Protein AF-A0A424IXF7-F1 (afdb_monomer)

Sequence (197 aa):
MMVIKNYILNKVIIIFIIILSVIFFAAKTFQNAFKEYEEVIVNSSSEITKVNNSDYNFKSLRSTKTNVRLGPSLEHSIIWTYNKRSIPIEILEDVSGWSKIRDFDANIGWVKNTLISSNRTGIIAPWEVNKEIDIYHDLYTAKDTQKVKTKLEPGVIVKIIQCDGINCNVSVGDRTGWISQDLIYGVYRNEEIYLTK

Foldseek 3Di:
DPVVVVVVVVVVVVVVVVVVVVVVVVVVVVVVVVVVVVVVVVVVVVVPPDPDLVPAQKWWFADQWWFFFADADPPGDGPDIHRHTLQIWGFPDDDDQKTFTQHPVRDTTITGNVRIGSFQKWFFQQVCQPPPDFDWFFFAADPVNPHGPDIDGGGQMWGFQWDQLFWTFTDDDVDTGIGGPVRIDRADRHDTDHPDD

Solvent-accessible surface area (backbone atoms only — not comparable to full-atom values): 10855 Å² total; per-residue (Å²): 127,66,69,62,54,56,54,52,52,51,51,52,52,52,51,52,54,51,53,52,49,53,51,52,54,51,52,53,53,50,52,52,54,51,51,57,53,53,54,54,53,53,65,57,54,74,65,66,83,63,80,54,88,82,76,58,48,43,22,12,32,60,35,45,69,42,63,28,13,74,39,80,49,90,85,37,57,73,77,50,68,46,80,51,48,50,46,33,32,37,52,78,43,79,51,98,65,18,30,34,33,32,44,92,86,68,50,73,36,18,34,54,44,91,44,49,31,81,57,47,14,23,27,31,37,57,94,50,57,86,50,101,60,98,59,71,45,67,27,10,68,45,91,82,65,82,47,75,68,49,73,41,47,47,54,45,65,31,39,57,58,32,26,72,34,54,42,26,36,33,36,50,92,95,46,70,28,22,32,58,37,91,42,32,48,45,58,62,87,60,42,67,38,78,68,81,127

Structure (mmCIF, N/CA/C/O backbone):
data_AF-A0A424IXF7-F1
#
_entry.id   AF-A0A424IXF7-F1
#
loop_
_atom_site.group_PDB
_atom_site.id
_atom_site.type_symbol
_atom_site.label_atom_id
_atom_site.label_alt_id
_atom_site.label_comp_id
_atom_site.label_asym_id
_atom_site.label_entity_id
_atom_site.label_seq_id
_atom_site.pdbx_PDB_ins_code
_atom_site.Cartn_x
_atom_site.Cartn_y
_atom_site.Cartn_z
_atom_site.occupancy
_atom_site.B_iso_or_equiv
_atom_site.auth_seq_id
_atom_site.auth_comp_id
_atom_site.auth_asym_id
_atom_site.auth_atom_id
_atom_site.pdbx_PDB_model_num
ATOM 1 N N . MET A 1 1 ? 0.712 -82.358 38.781 1.00 55.28 1 MET A N 1
ATOM 2 C CA . MET A 1 1 ? -0.115 -81.160 38.481 1.00 55.28 1 MET A CA 1
ATOM 3 C C . MET A 1 1 ? 0.488 -79.824 38.964 1.00 55.28 1 MET A C 1
ATOM 5 O O . MET A 1 1 ? -0.011 -78.779 38.572 1.00 55.28 1 MET A O 1
ATOM 9 N N . MET A 1 2 ? 1.566 -79.822 39.766 1.00 56.16 2 MET A N 1
ATOM 10 C CA . MET A 1 2 ? 2.159 -78.602 40.352 1.00 56.16 2 MET A CA 1
ATOM 11 C C . MET A 1 2 ? 3.253 -77.945 39.472 1.00 56.16 2 MET A C 1
ATOM 13 O O . MET A 1 2 ? 3.351 -76.725 39.425 1.00 56.16 2 MET A O 1
ATOM 17 N N . VAL A 1 3 ? 4.005 -78.726 38.682 1.00 57.00 3 VAL A N 1
ATOM 18 C CA . VAL 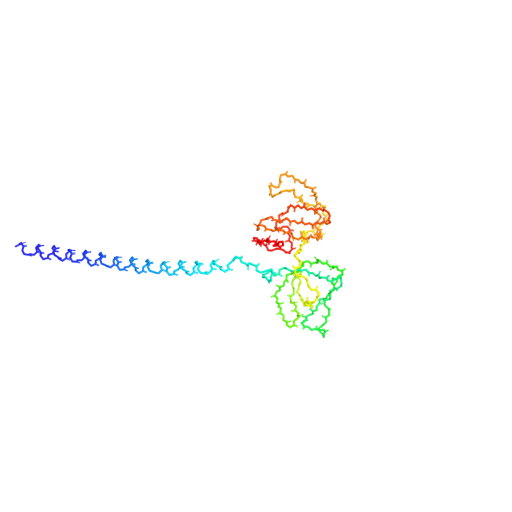A 1 3 ? 5.100 -78.228 37.812 1.00 57.00 3 VAL A CA 1
ATOM 19 C C . VAL A 1 3 ? 4.590 -77.398 36.618 1.00 57.00 3 VAL A C 1
ATOM 21 O O . VAL A 1 3 ? 5.173 -76.376 36.269 1.00 57.00 3 VAL A O 1
ATOM 24 N N . ILE A 1 4 ? 3.453 -77.784 36.028 1.00 58.97 4 ILE A N 1
ATOM 25 C CA . ILE A 1 4 ? 2.867 -77.113 34.852 1.00 58.97 4 ILE A CA 1
ATOM 26 C C . ILE A 1 4 ? 2.314 -75.720 35.211 1.00 58.97 4 ILE A C 1
ATOM 28 O O . ILE A 1 4 ? 2.450 -74.786 34.424 1.00 58.97 4 ILE A O 1
ATOM 32 N N . LYS A 1 5 ? 1.757 -75.544 36.420 1.00 56.66 5 LYS A N 1
ATOM 33 C CA . LYS A 1 5 ? 1.273 -74.236 36.901 1.00 56.66 5 LYS A CA 1
ATOM 34 C C . LYS A 1 5 ? 2.415 -73.229 37.085 1.00 56.66 5 LYS A C 1
ATOM 36 O O . LYS A 1 5 ? 2.268 -72.091 36.653 1.00 56.66 5 LYS A O 1
ATOM 41 N N . ASN A 1 6 ? 3.558 -73.651 37.635 1.00 60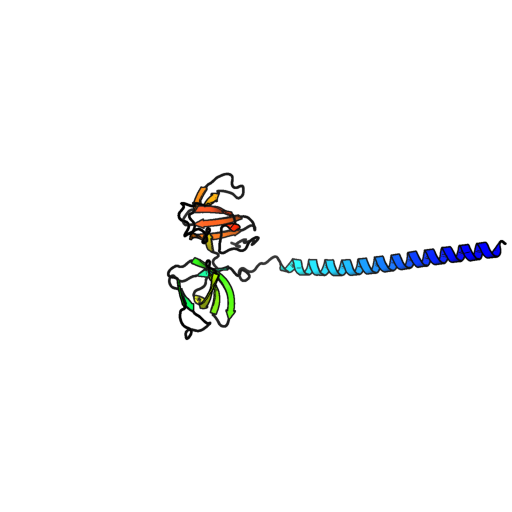.03 6 ASN A N 1
ATOM 42 C CA . ASN A 1 6 ? 4.745 -72.791 37.760 1.00 60.03 6 ASN A CA 1
ATOM 43 C C . ASN A 1 6 ? 5.340 -72.416 36.397 1.00 60.03 6 ASN A C 1
ATOM 45 O O . ASN A 1 6 ? 5.772 -71.282 36.213 1.00 60.03 6 ASN A O 1
ATOM 49 N N . TYR A 1 7 ? 5.317 -73.334 35.427 1.00 63.31 7 TYR A N 1
ATOM 50 C CA . TYR A 1 7 ? 5.776 -73.053 34.065 1.00 63.31 7 TYR A CA 1
ATOM 51 C C . TYR A 1 7 ? 4.899 -72.002 33.361 1.00 63.31 7 TYR A C 1
ATOM 53 O O . TYR A 1 7 ? 5.421 -71.064 32.765 1.00 63.31 7 TYR A O 1
ATOM 61 N N . ILE A 1 8 ? 3.571 -72.114 33.474 1.00 69.00 8 ILE A N 1
ATOM 62 C CA . ILE A 1 8 ? 2.620 -71.158 32.881 1.00 69.00 8 ILE A CA 1
ATOM 63 C C . ILE A 1 8 ? 2.702 -69.792 33.576 1.00 69.00 8 ILE A C 1
ATOM 65 O O . ILE A 1 8 ? 2.753 -68.773 32.891 1.00 69.00 8 ILE A O 1
ATOM 69 N N . LEU A 1 9 ? 2.779 -69.758 34.912 1.00 70.50 9 LEU A N 1
ATOM 70 C CA . LEU A 1 9 ? 2.902 -68.512 35.676 1.00 70.50 9 LEU A CA 1
ATOM 71 C C . LEU A 1 9 ? 4.186 -67.750 35.310 1.00 70.50 9 LEU A C 1
ATOM 73 O O . LEU A 1 9 ? 4.137 -66.548 35.063 1.00 70.50 9 LEU A O 1
ATOM 77 N N . ASN A 1 10 ? 5.313 -68.456 35.182 1.00 70.75 10 ASN A N 1
ATOM 78 C CA . ASN A 1 10 ? 6.583 -67.855 34.772 1.00 70.75 10 ASN A CA 1
ATOM 79 C C . ASN A 1 10 ? 6.514 -67.316 33.328 1.00 70.75 10 ASN A C 1
ATOM 81 O O . ASN A 1 10 ? 6.990 -66.223 33.040 1.00 70.75 10 ASN A O 1
ATOM 85 N N . LYS A 1 11 ? 5.824 -68.025 32.424 1.00 74.06 11 LYS A N 1
ATOM 86 C CA . LYS A 1 11 ? 5.629 -67.589 31.031 1.00 74.06 11 LYS A CA 1
ATOM 87 C C . LYS A 1 11 ? 4.761 -66.327 30.919 1.00 74.06 11 LYS A C 1
ATOM 89 O O . LYS A 1 11 ? 5.071 -65.455 30.114 1.00 74.06 11 LYS A O 1
ATOM 94 N N . VAL A 1 12 ? 3.719 -66.198 31.744 1.00 77.94 12 VAL A N 1
ATOM 95 C CA . VAL A 1 12 ? 2.859 -64.998 31.801 1.00 77.94 12 VAL A CA 1
ATOM 96 C C . VAL A 1 12 ? 3.622 -63.791 32.357 1.00 77.94 12 VAL A C 1
ATOM 98 O O . VAL A 1 12 ? 3.522 -62.700 31.798 1.00 77.94 12 VAL A O 1
ATOM 101 N N . ILE A 1 13 ? 4.437 -63.987 33.398 1.00 79.50 13 ILE A N 1
ATOM 102 C CA . ILE A 1 13 ? 5.291 -62.929 33.965 1.00 79.50 13 ILE A CA 1
ATOM 103 C C . ILE A 1 13 ? 6.313 -62.439 32.929 1.00 79.50 13 ILE A C 1
ATOM 105 O O . ILE A 1 13 ? 6.486 -61.233 32.759 1.00 79.50 13 ILE A O 1
ATOM 109 N N . ILE A 1 14 ? 6.940 -63.357 32.186 1.00 80.44 14 ILE A N 1
ATOM 110 C CA . ILE A 1 14 ? 7.889 -63.015 31.117 1.00 80.44 14 ILE A CA 1
ATOM 111 C C . ILE A 1 14 ? 7.205 -62.200 30.008 1.00 80.44 14 ILE A C 1
ATOM 113 O O . ILE A 1 14 ? 7.755 -61.192 29.571 1.00 80.44 14 ILE A O 1
ATOM 117 N N . ILE A 1 15 ? 5.991 -62.575 29.586 1.00 82.62 15 ILE A N 1
ATOM 118 C CA . ILE A 1 15 ? 5.226 -61.816 28.580 1.00 82.62 15 ILE A CA 1
ATOM 119 C C . ILE A 1 15 ? 4.908 -60.401 29.083 1.00 82.62 15 ILE A C 1
ATOM 121 O O . ILE A 1 15 ? 5.072 -59.439 28.336 1.00 82.62 15 ILE A O 1
ATOM 125 N N . PHE A 1 16 ? 4.509 -60.254 30.350 1.00 85.44 16 PHE A N 1
ATOM 126 C CA . PHE A 1 16 ? 4.214 -58.944 30.930 1.00 85.44 16 PHE A CA 1
ATOM 127 C C . PHE A 1 16 ? 5.457 -58.043 30.985 1.00 85.44 16 PHE A C 1
ATOM 129 O O . PHE A 1 16 ? 5.383 -56.876 30.609 1.00 85.44 16 PHE A O 1
ATOM 136 N N . ILE A 1 17 ? 6.617 -58.594 31.363 1.00 85.69 17 ILE A N 1
ATOM 137 C CA . ILE A 1 17 ? 7.904 -57.877 31.351 1.00 85.69 17 ILE A CA 1
ATOM 138 C C . ILE A 1 17 ? 8.289 -57.432 29.934 1.00 85.69 17 ILE A C 1
ATOM 140 O O . ILE A 1 17 ? 8.753 -56.306 29.755 1.00 85.69 17 ILE A O 1
ATOM 144 N N . ILE A 1 18 ? 8.068 -58.275 28.920 1.00 87.94 18 ILE A N 1
ATOM 145 C CA . ILE A 1 18 ? 8.347 -57.928 27.518 1.00 87.94 18 ILE A CA 1
ATOM 146 C C . ILE A 1 18 ? 7.430 -56.792 27.048 1.00 87.94 18 ILE A C 1
ATOM 148 O O . ILE A 1 18 ? 7.912 -55.837 26.444 1.00 87.94 18 ILE A O 1
ATOM 152 N N . ILE A 1 19 ? 6.133 -56.846 27.363 1.00 88.12 19 ILE A N 1
ATOM 153 C CA . ILE A 1 19 ? 5.181 -55.781 27.009 1.00 88.12 19 ILE A CA 1
ATOM 154 C C . ILE A 1 19 ? 5.572 -54.461 27.686 1.00 88.12 19 ILE A C 1
ATOM 156 O O . ILE A 1 19 ? 5.628 -53.425 27.023 1.00 88.12 19 ILE A O 1
ATOM 160 N N . LEU A 1 20 ? 5.901 -54.494 28.982 1.00 87.38 20 LEU A N 1
ATOM 161 C CA . LEU A 1 20 ? 6.305 -53.304 29.733 1.00 87.38 20 LEU A CA 1
ATOM 162 C C . LEU A 1 20 ? 7.600 -52.688 29.171 1.00 87.38 20 LEU A C 1
ATOM 164 O O . LEU A 1 20 ? 7.706 -51.470 29.046 1.00 87.38 20 LEU A O 1
ATOM 168 N N . SER A 1 21 ? 8.555 -53.537 28.780 1.00 87.50 21 SER A N 1
ATOM 169 C CA . SER A 1 21 ? 9.798 -53.153 28.100 1.00 87.50 21 SER A CA 1
ATOM 170 C C . SER A 1 21 ? 9.521 -52.433 26.776 1.00 87.50 21 SER A C 1
ATOM 172 O O . SER A 1 21 ? 10.015 -51.325 26.564 1.00 87.50 21 SER A O 1
ATOM 174 N N . VAL A 1 22 ? 8.671 -53.001 25.914 1.00 89.00 22 VAL A N 1
ATOM 175 C CA . VAL A 1 22 ? 8.329 -52.401 24.613 1.00 89.00 22 VAL A CA 1
ATOM 176 C C . VAL A 1 22 ? 7.647 -51.042 24.788 1.00 89.00 22 VAL A C 1
ATOM 178 O O . VAL A 1 22 ? 8.010 -50.088 24.101 1.00 89.00 22 VAL A O 1
ATOM 181 N N . ILE A 1 23 ? 6.718 -50.921 25.742 1.00 89.06 23 ILE A N 1
ATOM 182 C CA . ILE A 1 23 ? 6.049 -49.647 26.053 1.00 89.06 23 ILE A CA 1
ATOM 183 C C . ILE A 1 23 ? 7.064 -48.601 26.526 1.00 89.06 23 ILE A C 1
ATOM 185 O O . ILE A 1 23 ? 7.021 -47.456 26.077 1.00 89.06 23 ILE A O 1
ATOM 189 N N . PHE A 1 24 ? 8.007 -48.984 27.389 1.00 88.81 24 PHE A N 1
ATOM 190 C CA . PHE A 1 24 ? 9.039 -48.074 27.885 1.00 88.81 24 PHE A CA 1
ATOM 191 C C . PHE A 1 24 ? 9.968 -47.578 26.764 1.00 88.81 24 PHE A C 1
ATOM 193 O O . PHE A 1 24 ? 10.256 -46.383 26.678 1.00 88.81 24 PHE A O 1
ATOM 200 N N . PHE A 1 25 ? 10.395 -48.470 25.863 1.00 86.06 25 PHE A N 1
ATOM 201 C CA . PHE A 1 25 ? 11.195 -48.096 24.692 1.00 86.06 25 PHE A CA 1
ATOM 202 C C . PHE A 1 25 ? 10.424 -47.180 23.725 1.00 86.06 25 PHE A C 1
ATOM 204 O O . PHE A 1 25 ? 10.983 -46.193 23.239 1.00 86.06 25 PHE A O 1
ATOM 211 N N . ALA A 1 26 ? 9.137 -47.447 23.485 1.00 87.50 26 ALA A N 1
ATOM 212 C CA . ALA A 1 26 ? 8.283 -46.595 22.656 1.00 87.50 26 ALA A CA 1
ATOM 213 C C . ALA A 1 26 ? 8.079 -45.197 23.275 1.00 87.50 26 ALA A C 1
ATOM 215 O O . ALA A 1 26 ? 8.207 -44.187 22.589 1.00 87.50 26 ALA A O 1
ATOM 216 N N . ALA A 1 27 ? 7.846 -45.113 24.587 1.00 86.38 27 ALA A N 1
ATOM 217 C CA . ALA A 1 27 ? 7.702 -43.832 25.278 1.00 86.38 27 ALA A CA 1
ATOM 218 C C . ALA A 1 27 ? 8.992 -42.998 25.216 1.00 86.38 27 ALA A C 1
ATOM 220 O O . ALA A 1 27 ? 8.941 -41.799 24.948 1.00 86.38 27 ALA A O 1
ATOM 221 N N . LYS A 1 28 ? 10.158 -43.633 25.393 1.00 85.50 28 LYS A N 1
ATOM 222 C CA . LYS A 1 28 ? 11.457 -42.948 25.345 1.00 85.50 28 LYS A CA 1
ATOM 223 C C . LYS A 1 28 ? 11.796 -42.427 23.946 1.00 85.50 28 LYS A C 1
ATOM 225 O O . LYS A 1 28 ? 12.313 -41.322 23.811 1.00 85.50 28 LYS A O 1
ATOM 230 N N . THR A 1 29 ? 11.495 -43.203 22.905 1.00 82.75 29 THR A N 1
ATOM 231 C CA . THR A 1 29 ? 11.688 -42.765 21.511 1.00 82.75 29 THR A CA 1
ATOM 232 C C . THR A 1 29 ? 10.755 -41.612 21.151 1.00 82.75 29 THR A C 1
ATOM 234 O O . THR A 1 29 ? 11.210 -40.630 20.570 1.00 82.75 29 THR A O 1
ATOM 237 N N . PHE A 1 30 ? 9.491 -41.674 21.577 1.00 81.69 30 PHE A N 1
ATOM 238 C CA . PHE A 1 30 ? 8.534 -40.584 21.393 1.00 81.69 30 PHE A CA 1
ATOM 239 C C . PHE A 1 30 ? 8.958 -39.300 22.121 1.00 81.69 30 PHE A C 1
ATOM 241 O O . PHE A 1 30 ? 8.922 -38.224 21.533 1.00 81.69 30 PHE A O 1
ATOM 248 N N . GLN A 1 31 ? 9.424 -39.401 23.370 1.00 82.12 31 GLN A N 1
ATOM 249 C CA . GLN A 1 31 ? 9.929 -38.250 24.129 1.00 82.12 31 GLN A CA 1
ATOM 250 C C . GLN A 1 31 ? 11.153 -37.603 23.472 1.00 82.12 31 GLN A C 1
ATOM 252 O O . GLN A 1 31 ? 11.244 -36.378 23.427 1.00 82.12 31 GLN A O 1
ATOM 257 N N . ASN A 1 32 ? 12.074 -38.408 22.935 1.00 80.50 32 ASN A N 1
ATOM 258 C CA . ASN A 1 32 ? 13.239 -37.888 22.222 1.00 80.50 32 ASN A CA 1
ATOM 259 C C . ASN A 1 32 ? 12.833 -37.146 20.937 1.00 80.50 32 ASN A C 1
ATOM 261 O O . ASN A 1 32 ? 13.318 -36.043 20.706 1.00 80.50 32 ASN A O 1
ATOM 265 N N . ALA A 1 33 ? 11.912 -37.712 20.149 1.00 77.19 33 ALA A N 1
ATOM 266 C CA . ALA A 1 33 ? 11.406 -37.076 18.930 1.00 77.19 33 ALA A CA 1
ATOM 267 C C . ALA A 1 33 ? 10.624 -35.783 19.226 1.00 77.19 33 ALA A C 1
ATOM 269 O O . ALA A 1 33 ? 10.751 -34.794 18.509 1.00 77.19 33 ALA A O 1
ATOM 270 N N . PHE A 1 34 ? 9.843 -35.770 20.311 1.00 77.75 34 PHE A N 1
ATOM 271 C CA . PHE A 1 34 ? 9.116 -34.580 20.749 1.00 77.75 34 PHE A CA 1
ATOM 272 C C . PHE A 1 34 ? 10.068 -33.446 21.164 1.00 77.75 34 PHE A C 1
ATOM 274 O O . PHE A 1 34 ? 9.841 -32.293 20.808 1.00 77.75 34 PHE A O 1
ATOM 281 N N . LYS A 1 35 ? 11.171 -33.770 21.852 1.00 79.50 35 LYS A N 1
ATOM 282 C CA . LYS A 1 35 ? 12.180 -32.783 22.260 1.00 79.50 35 LYS A CA 1
ATOM 283 C C . LYS A 1 35 ? 12.906 -32.150 21.065 1.00 79.50 35 LYS A C 1
ATOM 285 O O . LYS A 1 35 ? 13.128 -30.944 21.057 1.00 79.50 35 LYS A O 1
ATOM 290 N N . GLU A 1 36 ? 13.247 -32.951 20.058 1.00 72.25 36 GLU A N 1
ATOM 291 C CA . GLU A 1 36 ? 13.880 -32.466 18.824 1.00 72.25 36 GLU A CA 1
ATOM 292 C C . GLU A 1 36 ? 12.963 -31.493 18.062 1.00 72.25 36 GLU A C 1
ATOM 294 O O . GLU A 1 36 ? 13.415 -30.459 17.576 1.00 72.25 36 GLU A O 1
ATOM 299 N N . TYR A 1 37 ? 11.657 -31.767 18.034 1.00 74.00 37 TYR A N 1
ATOM 300 C CA . TYR A 1 37 ? 10.666 -30.866 17.445 1.00 74.00 37 TYR A CA 1
ATOM 301 C C . TYR A 1 37 ? 10.576 -29.518 18.184 1.00 74.00 37 TYR A C 1
ATOM 303 O O . TYR A 1 37 ? 10.536 -28.464 17.550 1.00 74.00 37 TYR A O 1
ATOM 311 N N . GLU A 1 38 ? 10.573 -29.530 19.518 1.00 71.31 38 GLU A N 1
ATOM 312 C CA . GLU A 1 38 ? 10.457 -28.312 20.330 1.00 71.31 38 GLU A CA 1
ATOM 313 C C . GLU A 1 38 ? 11.694 -27.399 20.198 1.00 71.31 38 GLU A C 1
ATOM 315 O O . GLU A 1 38 ? 11.549 -26.183 20.061 1.00 71.31 38 GLU A O 1
ATOM 320 N N . GLU A 1 39 ? 12.906 -27.965 20.129 1.00 64.44 39 GLU A N 1
ATOM 321 C CA . GLU A 1 39 ? 14.147 -27.197 19.916 1.00 64.44 39 GLU A CA 1
ATOM 322 C C . GLU A 1 39 ? 14.203 -26.522 18.529 1.00 64.44 39 GLU A C 1
ATOM 324 O O . GLU A 1 39 ? 14.664 -25.382 18.416 1.00 64.44 39 GLU A O 1
ATOM 329 N N . VAL A 1 40 ? 13.675 -27.165 17.479 1.00 64.38 40 VAL A N 1
ATOM 330 C CA . VAL A 1 40 ? 13.567 -26.567 16.133 1.00 64.38 40 VAL A CA 1
ATOM 331 C C . VAL A 1 40 ? 12.623 -25.360 16.135 1.00 64.38 40 VAL A C 1
ATOM 333 O O . VAL A 1 40 ? 12.957 -24.313 15.573 1.00 64.38 40 VAL A O 1
ATOM 336 N N . ILE A 1 41 ? 11.471 -25.465 16.805 1.00 62.38 41 ILE A N 1
ATOM 337 C CA . ILE A 1 41 ? 10.512 -24.356 16.930 1.00 62.38 41 ILE A CA 1
ATOM 338 C C . ILE A 1 41 ? 11.151 -23.180 17.688 1.00 62.38 41 ILE A C 1
ATOM 340 O O . ILE A 1 41 ? 11.065 -22.038 17.233 1.00 62.38 41 ILE A O 1
ATOM 344 N N . VAL A 1 42 ? 11.854 -23.434 18.797 1.00 60.09 42 VAL A N 1
ATOM 345 C CA . VAL A 1 42 ? 12.482 -22.374 19.606 1.00 60.09 42 VAL A CA 1
ATOM 346 C C . VAL A 1 42 ? 13.606 -21.667 18.843 1.00 60.09 42 VAL A C 1
ATOM 348 O O . VAL A 1 42 ? 13.626 -20.435 18.814 1.00 60.09 42 VAL A O 1
ATOM 351 N N . ASN A 1 43 ? 14.473 -22.400 18.139 1.00 58.38 43 ASN A N 1
ATOM 352 C CA . ASN A 1 43 ? 15.528 -21.781 17.329 1.00 58.38 43 ASN A CA 1
ATOM 353 C C . ASN A 1 43 ? 14.973 -20.990 16.132 1.00 58.38 43 ASN A C 1
ATOM 355 O O . ASN A 1 43 ? 15.549 -19.968 15.762 1.00 58.38 43 ASN A O 1
ATOM 359 N N . SER A 1 44 ? 13.828 -21.396 15.570 1.00 55.94 44 SER A N 1
ATOM 360 C CA . SER A 1 44 ? 13.138 -20.608 14.536 1.00 55.94 44 SER A CA 1
ATOM 361 C C . SER A 1 44 ? 12.494 -19.330 15.094 1.00 55.94 44 SER A C 1
ATOM 363 O O . SER A 1 44 ? 12.436 -18.309 14.414 1.00 55.94 44 SER A O 1
ATOM 365 N N . SER A 1 45 ? 12.062 -19.343 16.359 1.00 54.00 45 SER A N 1
ATOM 366 C CA . SER A 1 45 ? 11.364 -18.214 16.984 1.00 54.00 45 SER A CA 1
ATOM 367 C C . SER A 1 45 ? 12.279 -17.040 17.357 1.00 54.00 45 SER A C 1
ATOM 369 O O . SER A 1 45 ? 11.827 -15.893 17.387 1.00 54.00 45 SER A O 1
ATOM 371 N N . SER A 1 46 ? 13.577 -17.285 17.578 1.00 51.31 46 SER A N 1
ATOM 372 C CA . SER A 1 46 ? 14.540 -16.225 17.909 1.00 51.31 46 SER A CA 1
ATOM 373 C C . SER A 1 46 ? 14.900 -15.299 16.737 1.00 51.31 46 SER A C 1
ATOM 375 O O . SER A 1 46 ? 15.407 -14.205 16.980 1.00 51.31 46 SER A O 1
ATOM 377 N N . GLU A 1 47 ? 14.589 -15.668 15.489 1.00 45.81 47 GLU A N 1
ATOM 378 C CA . GLU A 1 47 ? 14.772 -14.801 14.309 1.00 45.81 47 GLU A CA 1
ATOM 379 C C . GLU A 1 47 ? 13.527 -13.963 13.952 1.00 45.81 47 GLU A C 1
ATOM 381 O O . GLU A 1 47 ? 13.622 -13.018 13.172 1.00 45.81 47 GLU A O 1
ATOM 386 N N . ILE A 1 48 ? 12.367 -14.212 14.574 1.00 46.12 48 ILE A N 1
ATOM 387 C CA . ILE A 1 48 ? 11.091 -13.555 14.215 1.00 46.12 48 ILE A CA 1
ATOM 388 C C . ILE A 1 48 ? 10.981 -12.112 14.764 1.00 46.12 48 ILE A C 1
ATOM 390 O O . ILE A 1 48 ? 10.101 -11.346 14.382 1.00 46.12 48 ILE A O 1
ATOM 394 N N . THR A 1 49 ? 11.903 -11.659 15.619 1.00 40.91 49 THR A N 1
ATOM 395 C CA . THR A 1 49 ? 11.770 -10.360 16.321 1.00 40.91 49 THR A CA 1
ATOM 396 C C . THR A 1 49 ? 12.373 -9.144 15.608 1.00 40.91 49 THR A C 1
ATOM 398 O O . THR A 1 49 ? 12.423 -8.054 16.182 1.00 40.91 49 THR A O 1
ATOM 401 N N . LYS A 1 50 ? 12.757 -9.262 14.332 1.00 43.22 50 LYS A N 1
ATOM 402 C CA . LYS A 1 50 ? 13.022 -8.103 13.464 1.00 43.22 50 LYS A CA 1
ATOM 403 C C . LYS A 1 50 ? 12.449 -8.348 12.075 1.00 43.22 50 LYS A C 1
ATOM 405 O O . LYS A 1 50 ? 13.187 -8.674 11.151 1.00 43.22 50 LYS A O 1
ATOM 410 N N . VAL A 1 51 ? 11.140 -8.139 11.918 1.00 45.31 51 VAL A N 1
ATOM 411 C CA . VAL A 1 51 ? 10.540 -7.923 10.594 1.00 45.31 51 VAL A CA 1
ATOM 412 C C . VAL A 1 51 ? 11.197 -6.672 10.017 1.00 45.31 51 VAL A C 1
ATOM 414 O O . VAL A 1 51 ? 10.831 -5.537 10.328 1.00 45.31 51 VAL A O 1
ATOM 417 N N . ASN A 1 52 ? 12.261 -6.875 9.243 1.00 45.41 52 ASN A N 1
ATOM 418 C CA . ASN A 1 52 ? 12.885 -5.811 8.487 1.00 45.41 52 ASN A CA 1
ATOM 419 C C . ASN A 1 52 ? 11.799 -5.235 7.576 1.00 45.41 52 ASN A C 1
ATOM 421 O O . ASN A 1 52 ? 11.091 -5.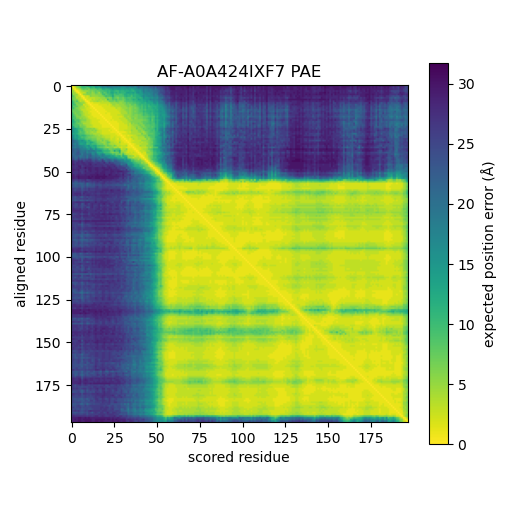973 6.899 1.00 45.41 52 ASN A O 1
ATOM 425 N N . ASN A 1 53 ? 11.680 -3.910 7.519 1.00 51.16 53 ASN A N 1
ATOM 426 C CA . ASN A 1 53 ? 10.694 -3.199 6.693 1.00 51.16 53 ASN A CA 1
ATOM 427 C C . ASN A 1 53 ? 10.785 -3.539 5.175 1.00 51.16 53 ASN A C 1
ATOM 429 O O . ASN A 1 53 ? 10.021 -3.015 4.369 1.00 51.16 53 ASN A O 1
ATOM 433 N N . SER A 1 54 ? 11.752 -4.379 4.784 1.00 52.19 54 SER A N 1
ATOM 434 C CA . SER A 1 54 ? 11.956 -4.977 3.465 1.00 52.19 54 SER A CA 1
ATOM 435 C C . SER A 1 54 ? 11.061 -6.182 3.154 1.00 52.19 54 SER A C 1
ATOM 437 O O . SER A 1 54 ? 11.030 -6.571 1.994 1.00 52.19 54 SER A O 1
ATOM 439 N N . ASP A 1 55 ? 10.369 -6.760 4.141 1.00 65.56 55 ASP A N 1
ATOM 440 C CA . ASP A 1 55 ? 9.620 -8.022 3.981 1.00 65.56 55 ASP A CA 1
ATOM 441 C C . ASP A 1 55 ? 8.141 -7.829 3.601 1.00 65.56 55 ASP A C 1
ATOM 443 O O . ASP A 1 55 ? 7.406 -8.779 3.348 1.00 65.56 55 ASP A O 1
ATOM 447 N N . TYR A 1 56 ? 7.682 -6.577 3.541 1.00 77.31 56 TYR A N 1
ATOM 448 C CA . TYR A 1 56 ? 6.316 -6.272 3.135 1.00 77.31 56 TYR A CA 1
ATOM 449 C C . TYR A 1 56 ? 6.206 -6.142 1.613 1.00 77.31 56 TYR A C 1
ATOM 451 O O . TYR A 1 56 ? 6.853 -5.287 0.997 1.00 77.31 56 TYR A O 1
ATOM 459 N N . ASN A 1 57 ? 5.307 -6.927 1.013 1.00 92.00 57 ASN A N 1
ATOM 460 C CA . ASN A 1 57 ? 5.032 -6.854 -0.425 1.00 92.00 57 ASN A CA 1
ATOM 461 C C . ASN A 1 57 ? 4.350 -5.540 -0.818 1.00 92.00 57 ASN A C 1
ATOM 463 O O . ASN A 1 57 ? 4.557 -5.052 -1.924 1.00 92.00 57 ASN A O 1
ATOM 467 N N . PHE A 1 58 ? 3.548 -4.932 0.059 1.00 96.38 58 PHE A N 1
ATOM 468 C CA . PHE A 1 58 ? 2.897 -3.663 -0.259 1.00 96.38 58 PHE A CA 1
ATOM 469 C C . PHE A 1 58 ? 3.846 -2.472 -0.110 1.00 96.38 58 PHE A C 1
ATOM 471 O O . PHE A 1 58 ? 4.406 -2.206 0.955 1.00 96.38 58 PHE A O 1
ATOM 478 N N . LYS A 1 59 ? 3.962 -1.702 -1.191 1.00 96.12 59 LYS A N 1
ATOM 479 C CA . LYS A 1 59 ? 4.739 -0.461 -1.300 1.00 96.12 59 LYS A CA 1
ATOM 480 C C . LYS A 1 59 ? 3.856 0.643 -1.882 1.00 96.12 59 LYS A C 1
ATOM 482 O O . LYS A 1 59 ? 2.661 0.445 -2.096 1.00 96.12 59 LYS A O 1
ATOM 487 N N . SER A 1 60 ? 4.421 1.818 -2.152 1.00 97.62 60 SER A N 1
ATOM 488 C CA . SER A 1 60 ? 3.679 2.908 -2.792 1.00 97.62 60 SER A CA 1
ATOM 489 C C . SER A 1 60 ? 4.457 3.606 -3.896 1.00 97.62 60 SER A C 1
ATOM 491 O O . SER A 1 60 ? 5.687 3.608 -3.924 1.00 97.62 60 SER A O 1
ATOM 493 N N . LEU A 1 61 ? 3.742 4.236 -4.824 1.00 98.25 61 LEU A N 1
ATOM 494 C CA . LEU A 1 61 ? 4.371 5.039 -5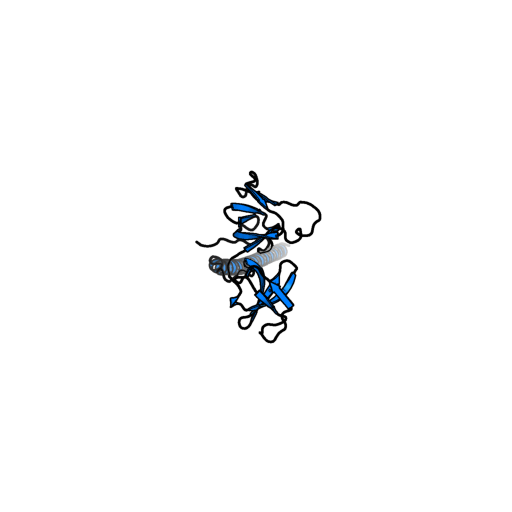.869 1.00 98.25 61 LEU A CA 1
ATOM 495 C C . LEU A 1 61 ? 4.957 6.328 -5.286 1.00 98.25 61 LEU A C 1
ATOM 497 O O . LEU A 1 61 ? 4.270 7.108 -4.629 1.00 98.25 61 LEU A O 1
ATOM 501 N N . ARG A 1 62 ? 6.234 6.591 -5.558 1.00 96.75 62 ARG A N 1
ATOM 502 C CA . ARG A 1 62 ? 6.927 7.804 -5.100 1.00 96.75 62 ARG A CA 1
ATOM 503 C C . ARG A 1 62 ? 6.637 9.006 -5.997 1.00 96.75 62 ARG A C 1
ATOM 505 O O . ARG A 1 62 ? 6.508 10.128 -5.509 1.00 96.75 62 ARG A O 1
ATOM 512 N N . SER A 1 63 ? 6.576 8.772 -7.301 1.00 93.75 63 SER A N 1
ATOM 513 C CA . SER A 1 63 ? 6.480 9.821 -8.316 1.00 93.75 63 SER A CA 1
ATOM 514 C C . SER A 1 63 ? 5.032 10.168 -8.646 1.00 93.75 63 SER A C 1
ATOM 516 O O . SER A 1 63 ? 4.160 9.305 -8.614 1.00 93.75 63 SER A O 1
ATOM 518 N N . THR A 1 64 ? 4.778 11.430 -9.010 1.00 94.75 64 THR A N 1
ATOM 519 C CA . THR A 1 64 ? 3.465 11.851 -9.522 1.00 94.75 64 THR A CA 1
ATOM 520 C C . THR A 1 64 ? 3.144 11.147 -10.831 1.00 94.75 64 THR A C 1
ATOM 522 O O . THR A 1 64 ? 2.029 10.687 -11.000 1.00 94.75 64 THR A O 1
ATOM 525 N N . LYS A 1 65 ? 4.113 11.027 -11.743 1.00 97.50 65 LYS A N 1
ATOM 526 C CA . LYS A 1 65 ? 3.951 10.282 -12.990 1.00 97.50 65 LYS A CA 1
ATOM 527 C C . LYS A 1 65 ? 4.742 8.982 -12.926 1.00 97.50 65 LYS A C 1
ATOM 529 O O . LYS A 1 65 ? 5.964 9.022 -12.776 1.00 97.50 65 LYS A O 1
ATOM 534 N N . THR A 1 66 ? 4.054 7.858 -13.082 1.00 98.31 66 THR A N 1
ATOM 535 C CA . THR A 1 66 ? 4.661 6.525 -13.104 1.00 98.31 66 THR A CA 1
ATOM 536 C C . THR A 1 66 ? 4.101 5.737 -14.274 1.00 98.31 66 THR A C 1
ATOM 538 O O . THR A 1 66 ? 2.916 5.417 -14.303 1.00 98.31 66 THR A O 1
ATOM 541 N N . ASN A 1 67 ? 4.963 5.417 -15.235 1.00 98.25 67 ASN A N 1
ATOM 542 C CA . ASN A 1 67 ? 4.594 4.576 -16.366 1.00 98.25 67 ASN A CA 1
ATOM 543 C C . ASN A 1 67 ? 4.683 3.110 -15.945 1.00 98.25 67 ASN A C 1
ATOM 545 O O . ASN A 1 67 ? 5.729 2.687 -15.444 1.00 98.25 67 ASN A O 1
ATOM 549 N N . VAL A 1 68 ? 3.627 2.347 -16.204 1.00 98.44 68 VAL A N 1
ATOM 550 C CA . VAL A 1 68 ? 3.639 0.893 -16.059 1.00 98.44 68 VAL A CA 1
ATOM 551 C C . VAL A 1 68 ? 3.846 0.269 -17.429 1.00 98.44 68 VAL A C 1
ATOM 553 O O . VAL A 1 68 ? 3.242 0.695 -18.416 1.00 98.44 68 VAL A O 1
ATOM 556 N N . ARG A 1 69 ? 4.750 -0.704 -17.510 1.00 98.62 69 ARG A N 1
ATOM 557 C CA . ARG A 1 69 ? 5.197 -1.316 -18.763 1.00 98.62 69 ARG A CA 1
ATOM 558 C C . ARG A 1 69 ? 4.863 -2.796 -18.821 1.00 98.62 69 ARG A C 1
ATOM 560 O O . ARG A 1 69 ? 4.700 -3.446 -17.794 1.00 98.62 69 ARG A O 1
ATOM 567 N N . LEU A 1 70 ? 4.816 -3.331 -20.037 1.00 98.38 70 LEU A N 1
ATOM 568 C CA . LEU A 1 70 ? 4.557 -4.753 -20.269 1.00 98.38 70 LEU A CA 1
ATOM 569 C C . LEU A 1 70 ? 5.683 -5.669 -19.748 1.00 98.38 70 LEU A C 1
ATOM 571 O O . LEU A 1 70 ? 5.422 -6.812 -19.385 1.00 98.38 70 LEU A O 1
ATOM 575 N N . GLY A 1 71 ? 6.922 -5.173 -19.675 1.00 98.12 71 GLY A N 1
ATOM 576 C CA . GLY A 1 71 ? 8.088 -5.939 -19.227 1.00 98.12 71 GLY A CA 1
ATOM 577 C C . GLY A 1 71 ? 9.142 -5.080 -18.511 1.00 98.12 71 GLY A C 1
ATOM 578 O O . GLY A 1 71 ? 9.041 -3.848 -18.532 1.00 98.12 71 GLY A O 1
ATOM 579 N N . PRO A 1 72 ? 10.169 -5.708 -17.904 1.00 98.00 72 PRO A N 1
ATOM 580 C CA . PRO A 1 72 ? 11.181 -5.064 -17.057 1.00 98.00 72 PRO A CA 1
ATOM 581 C C . PRO A 1 72 ? 12.273 -4.337 -17.866 1.00 98.00 72 PRO A C 1
ATOM 583 O O . PRO A 1 72 ? 13.467 -4.577 -17.704 1.00 98.00 72 PRO A O 1
ATOM 586 N N . SER A 1 73 ? 11.880 -3.459 -18.790 1.00 97.25 73 SER A N 1
ATOM 587 C CA . SER A 1 73 ? 12.804 -2.649 -19.593 1.00 97.25 73 SER A CA 1
ATOM 588 C C . SER A 1 73 ? 12.116 -1.401 -20.151 1.00 97.25 73 SER A C 1
ATOM 590 O O . SER A 1 73 ? 10.894 -1.350 -20.289 1.00 97.25 73 SER A O 1
ATOM 592 N N . LEU A 1 74 ? 12.909 -0.386 -20.506 1.00 96.69 74 LEU A N 1
ATOM 593 C CA . LEU A 1 74 ? 12.423 0.832 -21.162 1.00 96.69 74 LEU A CA 1
ATOM 594 C C . LEU A 1 74 ? 11.926 0.588 -22.596 1.00 96.69 74 LEU A C 1
ATOM 596 O O . LEU A 1 74 ? 11.109 1.376 -23.073 1.00 96.69 74 LEU A O 1
ATOM 600 N N . GLU A 1 75 ? 12.357 -0.504 -23.230 1.00 97.25 75 GLU A N 1
ATOM 601 C CA . GLU A 1 75 ? 11.942 -0.891 -24.586 1.00 97.25 75 GLU A CA 1
ATOM 602 C C . GLU A 1 75 ? 10.525 -1.480 -24.632 1.00 97.25 75 GLU A C 1
ATOM 604 O O . GLU A 1 75 ? 9.858 -1.442 -25.663 1.00 97.25 75 GLU A O 1
ATOM 609 N N . HIS A 1 76 ? 10.019 -2.003 -23.510 1.00 97.88 76 HIS A N 1
ATOM 610 C CA . HIS A 1 76 ? 8.653 -2.518 -23.456 1.00 97.88 76 HIS A CA 1
ATOM 611 C C . HIS A 1 76 ? 7.633 -1.383 -23.456 1.00 97.88 76 HIS A C 1
ATOM 613 O O . HIS A 1 76 ? 7.779 -0.400 -22.726 1.00 97.88 76 HIS A O 1
ATOM 619 N N . SER A 1 77 ? 6.553 -1.555 -24.215 1.00 98.19 77 SER A N 1
ATOM 620 C CA . SER A 1 77 ? 5.464 -0.585 -24.311 1.00 98.19 77 SER A CA 1
ATOM 621 C C . SER A 1 77 ? 4.879 -0.227 -22.943 1.00 98.19 77 SER A C 1
ATOM 623 O O . SER A 1 77 ? 4.766 -1.066 -22.044 1.00 98.19 77 SER A O 1
ATOM 625 N N . ILE A 1 78 ? 4.498 1.042 -22.803 1.00 98.50 78 ILE A N 1
ATOM 626 C CA . ILE A 1 78 ? 3.720 1.531 -21.665 1.00 98.50 78 ILE A CA 1
ATOM 627 C C . ILE A 1 78 ? 2.288 1.035 -21.849 1.00 98.50 78 ILE A C 1
ATOM 629 O O . ILE A 1 78 ? 1.686 1.286 -22.889 1.00 98.50 78 ILE A O 1
ATOM 633 N N . ILE A 1 79 ? 1.765 0.342 -20.846 1.00 98.25 79 ILE A N 1
ATOM 634 C CA . ILE A 1 79 ? 0.410 -0.220 -20.857 1.00 98.25 79 ILE A CA 1
ATOM 635 C C . ILE A 1 79 ? -0.585 0.688 -20.130 1.00 98.25 79 ILE A C 1
ATOM 637 O O . ILE A 1 79 ? -1.731 0.789 -20.550 1.00 98.25 79 ILE A O 1
ATOM 641 N N . TRP A 1 80 ? -0.136 1.427 -19.110 1.00 98.31 80 TRP A N 1
ATOM 642 C CA . TRP A 1 80 ? -0.865 2.568 -18.549 1.00 98.31 80 TRP A CA 1
ATOM 643 C C . TRP A 1 80 ? 0.081 3.498 -17.778 1.00 98.31 80 TRP A C 1
ATOM 645 O O . TRP A 1 80 ? 1.280 3.242 -17.640 1.00 98.31 80 TRP A O 1
ATOM 655 N N . THR A 1 81 ? -0.434 4.630 -17.299 1.00 98.25 81 THR A N 1
ATOM 656 C CA . THR A 1 81 ? 0.342 5.606 -16.523 1.00 98.25 81 THR A CA 1
ATOM 657 C C . THR A 1 81 ? -0.465 6.111 -15.340 1.00 98.25 81 THR A C 1
ATOM 659 O O . THR A 1 81 ? -1.560 6.641 -15.514 1.00 98.25 81 THR A O 1
ATOM 662 N N . TYR A 1 82 ? 0.110 6.021 -14.144 1.00 98.12 82 TYR A N 1
ATOM 663 C CA . TYR A 1 82 ? -0.412 6.727 -12.981 1.00 98.12 82 TYR A CA 1
ATOM 664 C C . TYR A 1 82 ? 0.040 8.182 -12.998 1.00 98.12 82 TYR A C 1
ATOM 666 O O . TYR A 1 82 ? 1.209 8.464 -13.258 1.00 98.12 82 TYR A O 1
ATOM 674 N N . ASN A 1 83 ? -0.877 9.088 -12.655 1.00 97.31 83 ASN A N 1
ATOM 675 C CA . ASN A 1 83 ? -0.623 10.526 -12.514 1.00 97.31 83 ASN A CA 1
A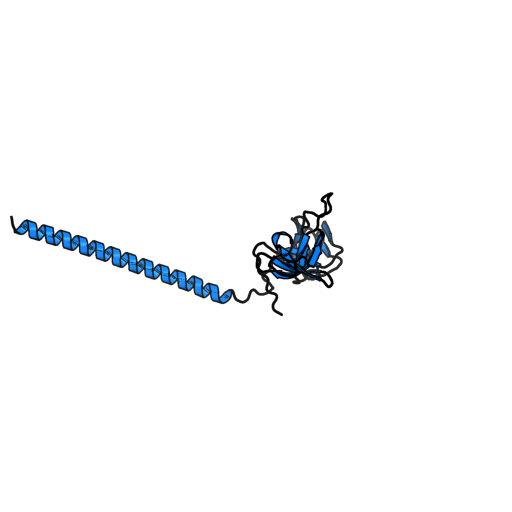TOM 676 C C . ASN A 1 83 ? -0.778 11.006 -11.057 1.00 97.31 83 ASN A C 1
ATOM 678 O O . ASN A 1 83 ? -1.065 12.175 -10.799 1.00 97.31 83 ASN A O 1
ATOM 682 N N . LYS A 1 84 ? -0.607 10.096 -10.090 1.00 95.88 84 LYS A N 1
ATOM 683 C CA . LYS A 1 84 ? -0.698 10.383 -8.658 1.00 95.88 84 LYS A CA 1
ATOM 684 C C . LYS A 1 84 ? 0.369 9.604 -7.885 1.00 95.88 84 LYS A C 1
ATOM 686 O O . LYS A 1 84 ? 0.609 8.428 -8.149 1.00 95.88 84 LYS A O 1
ATOM 691 N N . ARG A 1 85 ? 0.983 10.271 -6.904 1.00 96.62 85 ARG A N 1
ATOM 692 C CA . ARG A 1 85 ? 1.884 9.646 -5.922 1.00 96.62 85 ARG A CA 1
ATOM 693 C C . ARG A 1 85 ? 1.092 8.903 -4.843 1.00 96.62 85 ARG A C 1
ATOM 695 O O . ARG A 1 85 ? -0.108 9.119 -4.692 1.00 96.62 85 ARG A O 1
ATOM 702 N N . SER A 1 86 ? 1.787 8.106 -4.040 1.00 97.38 86 SER A N 1
ATOM 703 C CA . SER A 1 86 ? 1.260 7.406 -2.863 1.00 97.38 86 SER A CA 1
ATOM 704 C C . SER A 1 86 ? 0.195 6.347 -3.161 1.00 97.38 86 SER A C 1
ATOM 706 O O . SER A 1 86 ? -0.414 5.834 -2.226 1.00 97.38 86 SER A O 1
ATOM 708 N N . ILE A 1 87 ? -0.003 5.981 -4.432 1.00 98.12 87 ILE A N 1
ATOM 709 C CA . ILE A 1 87 ? -0.849 4.843 -4.802 1.00 98.12 87 ILE A CA 1
ATOM 710 C C . ILE A 1 87 ? -0.202 3.568 -4.244 1.00 98.12 87 ILE A C 1
ATOM 712 O O . ILE A 1 87 ? 0.974 3.337 -4.548 1.00 98.12 87 ILE A O 1
ATOM 716 N N . PRO A 1 88 ? -0.917 2.778 -3.425 1.00 97.94 88 PRO A N 1
ATOM 717 C CA . PRO A 1 88 ? -0.432 1.489 -2.957 1.00 97.94 88 PRO A CA 1
ATOM 718 C C . PRO A 1 88 ? -0.348 0.487 -4.108 1.00 97.94 88 PRO A C 1
ATOM 720 O O . PRO A 1 88 ? -1.218 0.442 -4.976 1.00 97.94 88 PRO A O 1
ATOM 723 N N . ILE A 1 89 ? 0.700 -0.325 -4.094 1.00 98.25 89 ILE A N 1
ATOM 724 C CA . ILE A 1 89 ? 0.951 -1.390 -5.065 1.00 98.25 89 ILE A CA 1
ATOM 725 C C . ILE A 1 89 ? 1.480 -2.621 -4.335 1.00 98.25 89 ILE A C 1
ATOM 727 O O . ILE A 1 89 ? 2.270 -2.497 -3.398 1.00 98.25 89 ILE A O 1
ATOM 731 N N . GLU A 1 90 ? 1.058 -3.801 -4.768 1.00 98.00 90 GLU A N 1
ATOM 732 C CA . GLU A 1 90 ? 1.617 -5.072 -4.309 1.00 98.00 90 GLU A CA 1
ATOM 733 C C . GLU A 1 90 ? 2.821 -5.412 -5.189 1.00 98.00 90 GLU A C 1
ATOM 735 O O . GLU A 1 90 ? 2.703 -5.421 -6.415 1.00 98.00 90 GLU A O 1
ATOM 740 N N . ILE A 1 91 ? 3.980 -5.675 -4.594 1.00 97.50 91 ILE A N 1
ATOM 741 C CA . ILE A 1 91 ? 5.137 -6.204 -5.312 1.00 97.50 91 ILE A CA 1
ATOM 742 C C . ILE A 1 91 ? 4.971 -7.717 -5.440 1.00 97.50 91 ILE A C 1
ATOM 744 O O . ILE A 1 91 ? 4.855 -8.418 -4.441 1.00 97.50 91 ILE A O 1
ATOM 748 N N . LEU A 1 92 ? 4.965 -8.208 -6.677 1.00 96.62 92 LEU A N 1
ATOM 749 C CA . LEU A 1 92 ? 4.882 -9.636 -6.990 1.00 96.62 92 LEU A CA 1
ATOM 750 C C . LEU A 1 92 ? 6.258 -10.243 -7.263 1.00 96.62 92 LEU A C 1
ATOM 752 O O . LEU A 1 92 ? 6.482 -11.422 -7.016 1.00 96.62 92 LEU A O 1
ATOM 756 N N . GLU A 1 93 ? 7.152 -9.449 -7.847 1.00 96.25 93 GLU A N 1
ATOM 757 C CA . GLU A 1 93 ? 8.464 -9.892 -8.305 1.00 96.25 93 GLU A CA 1
ATOM 758 C C . GLU A 1 93 ? 9.387 -8.676 -8.429 1.00 96.25 93 GLU A C 1
ATOM 760 O O . GLU A 1 93 ? 8.932 -7.597 -8.808 1.00 96.25 93 GLU A O 1
ATOM 765 N N . ASP A 1 94 ? 10.678 -8.846 -8.157 1.00 95.38 94 ASP A N 1
ATOM 766 C CA . ASP A 1 94 ? 11.705 -7.817 -8.334 1.00 95.38 94 ASP A CA 1
ATOM 767 C C . ASP A 1 94 ? 12.849 -8.386 -9.187 1.00 95.38 94 ASP A C 1
ATOM 769 O O . ASP A 1 94 ? 13.485 -9.369 -8.812 1.00 95.38 94 ASP A O 1
ATOM 773 N N . VAL A 1 95 ? 13.130 -7.765 -10.338 1.00 95.69 95 VAL A N 1
ATOM 774 C CA . VAL A 1 95 ? 14.174 -8.199 -11.281 1.00 95.69 95 VAL A CA 1
ATOM 775 C C . VAL A 1 95 ? 14.905 -6.993 -11.860 1.00 95.69 95 VAL A C 1
ATOM 777 O O . VAL A 1 95 ? 14.303 -6.108 -12.464 1.00 95.69 95 VAL A O 1
ATOM 780 N N . SER A 1 96 ? 16.231 -6.962 -11.708 1.00 94.44 96 SER A N 1
ATOM 781 C CA . SER A 1 96 ? 17.130 -6.002 -12.375 1.00 94.44 96 SER A CA 1
ATOM 782 C C . SER A 1 96 ? 16.683 -4.530 -12.304 1.00 94.44 96 SER A C 1
ATOM 784 O O . SER A 1 96 ? 16.768 -3.788 -13.283 1.00 94.44 96 SER A O 1
ATOM 786 N N . GLY A 1 97 ? 16.207 -4.088 -11.135 1.00 96.50 97 GLY A N 1
ATOM 787 C CA . GLY A 1 97 ? 15.765 -2.704 -10.909 1.00 96.50 97 GLY A CA 1
ATOM 788 C C . GLY A 1 97 ? 14.346 -2.390 -11.397 1.00 96.50 97 GLY A C 1
ATOM 789 O O . GLY A 1 97 ? 13.980 -1.210 -11.469 1.00 96.50 97 GLY A O 1
ATOM 790 N N . TRP A 1 98 ? 13.566 -3.424 -11.708 1.00 98.25 98 TRP A N 1
ATOM 791 C CA . TRP A 1 98 ? 12.145 -3.361 -12.025 1.00 98.25 98 TRP A CA 1
ATOM 792 C C . TRP A 1 98 ? 11.338 -4.240 -11.077 1.00 98.25 98 TRP A C 1
ATOM 794 O O . TRP A 1 98 ? 11.727 -5.371 -10.798 1.00 98.25 98 TRP A O 1
ATOM 804 N N . SER A 1 99 ? 10.185 -3.740 -10.654 1.00 98.00 99 SER A N 1
ATOM 805 C CA . SER A 1 99 ? 9.218 -4.485 -9.867 1.00 98.00 99 SER A CA 1
ATOM 806 C C . SER A 1 99 ? 8.035 -4.826 -10.749 1.00 98.00 99 SER A C 1
ATOM 808 O O . SER A 1 99 ? 7.454 -3.939 -11.387 1.00 98.00 99 SER A O 1
ATOM 810 N N . LYS A 1 100 ? 7.648 -6.096 -10.756 1.00 98.38 100 LYS A N 1
ATOM 811 C CA . LYS A 1 100 ? 6.3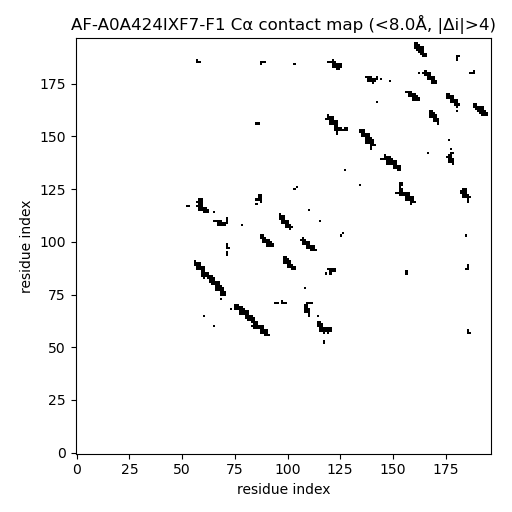37 -6.522 -11.219 1.00 98.38 100 LYS A CA 1
ATOM 812 C C . LYS A 1 100 ? 5.342 -6.209 -10.118 1.00 98.38 100 LYS A C 1
ATOM 814 O O . LYS A 1 100 ? 5.517 -6.641 -8.980 1.00 98.38 100 LYS A O 1
ATOM 819 N N . ILE A 1 101 ? 4.321 -5.442 -10.454 1.00 98.38 101 ILE A N 1
ATOM 820 C CA . ILE A 1 101 ? 3.349 -4.932 -9.498 1.00 98.38 101 ILE A CA 1
ATOM 821 C C . ILE A 1 101 ? 1.957 -5.474 -9.794 1.00 98.38 101 ILE A C 1
ATOM 823 O O . ILE A 1 101 ? 1.657 -5.800 -10.944 1.00 98.38 101 ILE A O 1
ATOM 827 N N . ARG A 1 102 ? 1.107 -5.500 -8.769 1.00 98.38 102 ARG A N 1
ATOM 828 C CA . ARG A 1 102 ? -0.349 -5.565 -8.895 1.00 98.38 102 ARG A CA 1
ATOM 829 C C . ARG A 1 102 ? -0.974 -4.299 -8.316 1.00 98.38 102 ARG A C 1
ATOM 831 O O . ARG A 1 102 ? -0.546 -3.816 -7.262 1.00 98.38 102 ARG A O 1
ATOM 838 N N . ASP A 1 103 ? -1.955 -3.741 -9.013 1.00 97.19 103 ASP A N 1
ATOM 839 C CA . ASP A 1 103 ? -2.732 -2.602 -8.523 1.00 97.19 103 ASP A CA 1
ATOM 840 C C . ASP A 1 103 ? -4.056 -3.017 -7.867 1.00 97.19 103 ASP A C 1
ATOM 842 O O . ASP A 1 103 ? -4.379 -4.200 -7.768 1.00 97.19 103 ASP A O 1
ATOM 846 N N . PHE A 1 104 ? -4.810 -2.030 -7.379 1.00 96.12 104 PHE A N 1
ATOM 847 C CA . PHE A 1 104 ? -6.072 -2.256 -6.669 1.00 96.12 104 PHE A CA 1
ATOM 848 C C . PHE A 1 104 ? -7.184 -2.848 -7.551 1.00 96.12 104 PHE A C 1
ATOM 850 O O . PHE A 1 104 ? -8.125 -3.420 -7.009 1.00 96.12 104 PHE A O 1
ATOM 857 N N . ASP A 1 105 ? -7.047 -2.762 -8.878 1.00 95.38 105 ASP A N 1
ATOM 858 C CA . ASP A 1 105 ? -7.937 -3.377 -9.869 1.00 95.38 105 ASP A CA 1
ATOM 859 C C . ASP A 1 105 ? -7.393 -4.738 -10.356 1.00 95.38 105 ASP A C 1
ATOM 861 O O . ASP A 1 105 ? -7.869 -5.300 -11.342 1.00 95.38 105 ASP A O 1
ATOM 865 N N . ALA A 1 106 ? -6.388 -5.285 -9.664 1.00 96.06 106 ALA A N 1
ATOM 866 C CA . ALA A 1 106 ? -5.689 -6.526 -9.986 1.00 96.06 106 ALA A CA 1
ATOM 867 C C . ALA A 1 106 ? -4.926 -6.528 -11.329 1.00 96.06 106 ALA A C 1
ATOM 869 O O . ALA A 1 106 ? -4.498 -7.591 -11.792 1.00 96.06 106 ALA A O 1
ATOM 870 N N . ASN A 1 107 ? -4.674 -5.361 -11.929 1.00 97.81 107 ASN A N 1
ATOM 871 C CA . ASN A 1 107 ? -3.857 -5.246 -13.134 1.00 97.81 107 ASN A CA 1
ATOM 872 C C . ASN A 1 107 ? -2.382 -5.476 -12.811 1.00 97.81 107 ASN A C 1
ATOM 874 O O . ASN A 1 107 ? -1.887 -5.057 -11.764 1.00 97.81 107 ASN A O 1
ATOM 878 N N . ILE A 1 108 ? -1.659 -6.109 -13.740 1.00 98.44 108 ILE A N 1
ATOM 879 C CA . ILE A 1 108 ? -0.250 -6.473 -13.563 1.00 98.44 108 ILE A CA 1
ATOM 880 C C . ILE A 1 108 ? 0.625 -5.792 -14.610 1.00 98.44 108 ILE A C 1
ATOM 882 O O . ILE A 1 108 ? 0.294 -5.751 -15.794 1.00 98.44 108 ILE A O 1
ATOM 886 N N . GLY A 1 109 ? 1.779 -5.296 -14.174 1.00 98.50 109 GLY A N 1
ATOM 887 C CA . GLY A 1 109 ? 2.781 -4.709 -15.055 1.00 98.50 109 GLY A CA 1
ATOM 888 C C . GLY A 1 109 ? 4.079 -4.392 -14.329 1.00 98.50 109 GLY A C 1
ATOM 889 O O . GLY A 1 109 ? 4.242 -4.726 -13.160 1.00 98.50 109 GLY A O 1
ATOM 890 N N . TRP A 1 110 ? 5.012 -3.751 -15.024 1.00 98.62 110 TRP A N 1
ATOM 891 C CA . TRP A 1 110 ? 6.352 -3.471 -14.518 1.00 98.62 110 TRP A CA 1
ATOM 892 C C . TRP A 1 110 ? 6.590 -1.983 -14.294 1.00 98.62 110 TRP A C 1
ATOM 894 O O . TRP A 1 110 ? 6.297 -1.150 -15.155 1.00 98.62 110 TRP A O 1
ATOM 904 N N . VAL A 1 111 ? 7.183 -1.656 -13.149 1.00 98.50 111 VAL A N 1
ATOM 905 C CA . VAL A 1 111 ? 7.552 -0.295 -12.749 1.00 98.50 111 VAL A CA 1
ATOM 906 C C . VAL A 1 111 ? 9.019 -0.272 -12.339 1.00 98.50 111 VAL A C 1
ATOM 908 O O . VAL A 1 111 ? 9.507 -1.179 -11.678 1.00 98.50 111 VAL A O 1
ATOM 911 N N . LYS A 1 112 ? 9.744 0.783 -12.717 1.00 98.12 112 LYS A N 1
ATOM 912 C CA . LYS A 1 112 ? 11.141 0.965 -12.307 1.00 98.12 112 LYS A CA 1
ATOM 913 C C . LYS A 1 112 ? 11.223 1.229 -10.799 1.00 98.12 112 LYS A C 1
ATOM 915 O O . LYS A 1 112 ? 10.562 2.150 -10.317 1.00 98.12 112 LYS A O 1
ATOM 920 N N . ASN A 1 113 ? 12.094 0.527 -10.072 1.00 95.69 113 ASN A N 1
ATOM 921 C CA . ASN A 1 113 ? 12.147 0.558 -8.598 1.00 95.69 113 ASN A CA 1
ATOM 922 C C . ASN A 1 113 ? 12.407 1.962 -8.038 1.00 95.69 113 ASN A C 1
ATOM 924 O O . ASN A 1 113 ? 11.932 2.308 -6.961 1.00 95.69 113 ASN A O 1
ATOM 928 N N . THR A 1 114 ? 13.097 2.820 -8.795 1.00 96.25 114 THR A N 1
ATOM 929 C CA . THR A 1 114 ? 13.342 4.224 -8.421 1.00 96.25 114 THR A CA 1
ATOM 930 C C . THR A 1 114 ? 12.061 5.058 -8.288 1.00 96.25 114 THR A C 1
ATOM 932 O O . THR A 1 114 ? 12.088 6.128 -7.683 1.00 96.25 114 THR A O 1
ATOM 935 N N . LEU A 1 115 ? 10.951 4.600 -8.875 1.00 97.62 115 LEU A N 1
ATOM 936 C CA . LEU A 1 115 ? 9.630 5.232 -8.802 1.00 97.62 115 LEU A CA 1
ATOM 937 C C . LEU A 1 115 ? 8.771 4.669 -7.657 1.00 97.62 115 LEU A C 1
ATOM 939 O O . LEU A 1 115 ? 7.632 5.103 -7.490 1.00 97.62 115 LEU A O 1
ATOM 943 N N . ILE A 1 116 ? 9.308 3.739 -6.864 1.00 97.31 116 ILE A N 1
ATOM 944 C CA . ILE A 1 116 ? 8.626 3.065 -5.758 1.00 97.31 116 ILE A CA 1
ATOM 945 C C . ILE A 1 116 ? 9.235 3.534 -4.429 1.00 97.31 116 ILE A C 1
ATOM 947 O O . ILE A 1 116 ? 10.431 3.796 -4.310 1.00 97.31 116 ILE A O 1
ATOM 951 N N . SER A 1 117 ? 8.387 3.685 -3.421 1.00 95.81 117 SER A N 1
ATOM 952 C CA . SER A 1 117 ? 8.731 4.010 -2.043 1.00 95.81 117 SER A CA 1
ATOM 953 C C . SER A 1 117 ? 8.292 2.873 -1.128 1.00 95.81 117 SER A C 1
ATOM 955 O O . SER A 1 117 ? 7.221 2.304 -1.313 1.00 95.81 117 SER A O 1
ATOM 957 N N . SER A 1 118 ? 9.082 2.588 -0.093 1.00 93.12 118 SER A N 1
ATOM 958 C CA . SER A 1 118 ? 8.697 1.686 1.001 1.00 93.12 118 SER A CA 1
ATOM 959 C C . SER A 1 118 ? 7.633 2.277 1.936 1.00 93.12 118 SER A C 1
ATOM 961 O O . SER A 1 118 ? 7.194 1.607 2.866 1.00 93.12 118 SER A O 1
ATOM 963 N N . ASN A 1 119 ? 7.205 3.527 1.719 1.00 93.25 119 ASN A N 1
ATOM 964 C CA . ASN A 1 119 ? 6.126 4.126 2.495 1.00 93.25 119 ASN A CA 1
ATOM 965 C C . ASN A 1 119 ? 4.846 3.300 2.336 1.00 93.25 119 ASN A C 1
ATOM 967 O O . ASN A 1 119 ? 4.346 3.141 1.221 1.00 93.25 119 ASN A O 1
ATOM 971 N N . ARG A 1 120 ? 4.300 2.835 3.461 1.00 95.00 120 ARG A N 1
ATOM 972 C CA . ARG A 1 120 ? 3.043 2.090 3.508 1.00 95.00 120 ARG A CA 1
ATOM 973 C C . ARG A 1 120 ? 1.862 3.042 3.347 1.00 95.00 120 ARG A C 1
ATOM 975 O O . ARG A 1 120 ? 1.656 3.955 4.152 1.00 95.00 120 ARG A O 1
ATOM 982 N N . THR A 1 121 ? 1.093 2.832 2.291 1.00 97.81 121 THR A N 1
ATOM 983 C CA . THR A 1 121 ? -0.156 3.543 2.024 1.00 97.81 121 THR A CA 1
ATOM 984 C C . THR A 1 121 ? -1.256 2.533 1.742 1.00 97.81 121 THR A C 1
ATOM 986 O O . THR A 1 121 ? -0.978 1.355 1.530 1.00 97.81 121 THR A O 1
ATOM 989 N N . GLY A 1 122 ? -2.501 2.990 1.770 1.00 97.94 122 GLY A N 1
ATOM 990 C CA . GLY A 1 122 ? -3.646 2.182 1.390 1.00 97.94 122 GLY A CA 1
ATOM 991 C C . GLY A 1 122 ? -4.707 3.0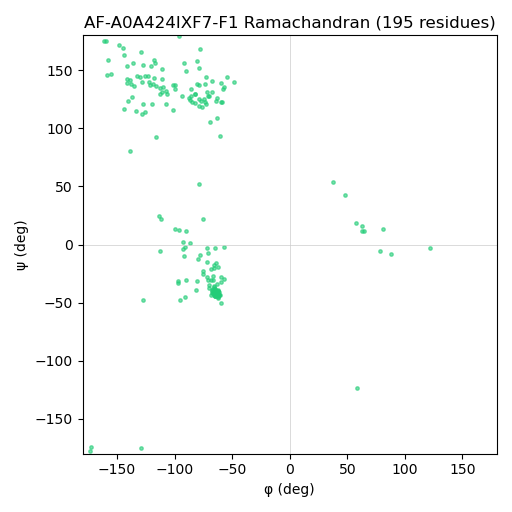06 0.676 1.00 97.94 122 GLY A C 1
ATOM 992 O O . GLY A 1 122 ? -4.680 4.235 0.738 1.00 97.94 122 GLY A O 1
ATOM 993 N N . ILE A 1 123 ? -5.624 2.331 -0.008 1.00 98.38 123 ILE A N 1
ATOM 994 C CA . ILE A 1 123 ? -6.849 2.914 -0.557 1.00 98.38 123 ILE A CA 1
ATOM 995 C C . ILE A 1 123 ? -8.022 2.314 0.209 1.00 98.38 123 ILE A C 1
ATOM 997 O O . ILE A 1 123 ? -8.109 1.093 0.338 1.00 98.38 123 ILE A O 1
ATOM 1001 N N . ILE A 1 124 ? -8.911 3.173 0.707 1.00 98.25 124 ILE A N 1
ATOM 1002 C CA . ILE A 1 124 ? -10.136 2.741 1.383 1.00 98.25 124 ILE A CA 1
ATOM 1003 C C . ILE A 1 124 ? -11.122 2.211 0.345 1.00 98.25 124 ILE A C 1
ATOM 1005 O O . ILE A 1 124 ? -11.462 2.924 -0.592 1.00 98.25 124 ILE A O 1
ATOM 1009 N N . ALA A 1 125 ? -11.555 0.966 0.511 1.00 97.88 125 ALA A N 1
ATOM 1010 C CA . ALA A 1 125 ? -12.599 0.277 -0.238 1.00 97.88 125 ALA A CA 1
ATOM 1011 C C . ALA A 1 125 ? -12.628 0.599 -1.752 1.00 97.88 125 ALA A C 1
ATOM 1013 O O . ALA A 1 125 ? -13.666 1.012 -2.267 1.00 97.88 125 ALA A O 1
ATOM 1014 N N . PRO A 1 126 ? -11.513 0.441 -2.501 1.00 96.88 126 PRO A N 1
ATOM 1015 C CA . PRO A 1 126 ? -11.457 0.807 -3.922 1.00 96.88 126 PRO A CA 1
ATOM 1016 C C . PRO A 1 126 ? -12.523 0.102 -4.775 1.00 96.88 126 PRO A C 1
ATOM 1018 O O . PRO A 1 126 ? -13.032 0.685 -5.728 1.00 96.88 126 PRO A O 1
ATOM 1021 N N . TRP A 1 127 ? -12.931 -1.107 -4.381 1.00 95.44 127 TRP A N 1
ATOM 1022 C CA . TRP A 1 127 ? -14.010 -1.882 -5.006 1.00 95.44 127 TRP A CA 1
ATOM 1023 C C . TRP A 1 127 ? -15.406 -1.240 -4.887 1.00 95.44 127 TRP A C 1
ATOM 1025 O O . TRP A 1 127 ? -16.381 -1.779 -5.410 1.00 95.44 127 TRP A O 1
ATOM 1035 N N . GLU A 1 128 ? -15.536 -0.104 -4.199 1.00 96.62 128 GLU A N 1
ATOM 1036 C CA . GLU A 1 128 ? -16.801 0.610 -3.999 1.00 96.62 128 GLU A CA 1
ATOM 1037 C C . GLU A 1 128 ? -16.869 1.966 -4.702 1.00 96.62 128 GLU A C 1
ATOM 1039 O O . GLU A 1 128 ? -17.936 2.569 -4.721 1.00 96.62 128 GLU A O 1
ATOM 1044 N N . VAL A 1 129 ? -15.777 2.426 -5.325 1.00 92.94 129 VAL A N 1
ATOM 1045 C CA . VAL A 1 129 ? -15.674 3.769 -5.937 1.00 92.94 129 VAL A CA 1
ATOM 1046 C C . VAL A 1 129 ? -16.716 4.013 -7.035 1.00 92.94 129 VAL A C 1
ATOM 1048 O O . VAL A 1 129 ? -17.171 5.137 -7.204 1.00 92.94 129 VAL A O 1
ATOM 1051 N N . ASN A 1 130 ? -17.112 2.969 -7.767 1.00 91.62 130 ASN A N 1
ATOM 1052 C CA . ASN A 1 130 ? -18.044 3.076 -8.897 1.00 91.62 130 ASN A CA 1
ATOM 1053 C C . ASN A 1 130 ? -19.489 2.683 -8.541 1.00 91.62 130 ASN A C 1
ATOM 1055 O O . ASN A 1 130 ? -20.289 2.423 -9.438 1.00 91.62 130 ASN A O 1
ATOM 1059 N N . LYS A 1 131 ? -19.830 2.565 -7.252 1.00 91.94 131 LYS A N 1
ATOM 1060 C CA . LYS A 1 131 ? -21.205 2.260 -6.835 1.00 91.94 131 LYS A CA 1
ATOM 1061 C C . LYS A 1 131 ? -22.058 3.531 -6.916 1.00 91.94 131 LYS A C 1
ATOM 1063 O O . LYS A 1 131 ? -21.634 4.588 -6.470 1.00 91.94 131 LYS A O 1
ATOM 1068 N N . GLU A 1 132 ? -23.281 3.422 -7.435 1.00 87.06 132 GLU A N 1
ATOM 1069 C CA . GLU A 1 132 ? -24.222 4.550 -7.615 1.00 87.06 132 GLU A CA 1
ATOM 1070 C C . GLU A 1 132 ? -24.885 5.031 -6.304 1.00 87.06 132 GLU A C 1
ATOM 1072 O O . GLU A 1 132 ? -25.963 5.621 -6.315 1.00 87.06 132 GLU A O 1
ATOM 1077 N N . ILE A 1 133 ? -24.270 4.745 -5.157 1.00 91.00 133 ILE A N 1
ATOM 1078 C CA . ILE A 1 133 ? -24.778 5.098 -3.832 1.00 91.00 133 ILE A CA 1
ATOM 1079 C C . ILE A 1 133 ? -23.687 5.793 -3.026 1.00 91.00 133 ILE A C 1
ATOM 1081 O O . ILE A 1 133 ? -22.518 5.415 -3.095 1.00 91.00 133 ILE A O 1
ATOM 1085 N N . ASP A 1 134 ? -24.089 6.769 -2.216 1.00 91.06 134 ASP A N 1
ATOM 1086 C CA . ASP A 1 134 ? -23.184 7.462 -1.304 1.00 91.06 134 ASP A CA 1
ATOM 1087 C C . ASP A 1 134 ? -22.737 6.507 -0.188 1.00 91.06 134 ASP A C 1
ATOM 1089 O O . ASP A 1 134 ? -23.500 6.177 0.727 1.00 91.06 134 ASP A O 1
ATOM 1093 N N . ILE A 1 135 ? -21.490 6.042 -0.272 1.00 94.69 135 ILE A N 1
ATOM 1094 C CA . ILE A 1 135 ? -20.877 5.133 0.700 1.00 94.69 135 ILE A CA 1
ATOM 1095 C C . ILE A 1 135 ? -19.803 5.874 1.480 1.00 94.69 135 ILE A C 1
ATOM 1097 O O . ILE A 1 135 ? -18.950 6.559 0.920 1.00 94.69 135 ILE A O 1
ATOM 1101 N N . TYR A 1 136 ? -19.816 5.667 2.791 1.00 96.50 136 TYR A N 1
ATOM 1102 C CA . TYR A 1 136 ? -18.842 6.220 3.712 1.00 96.50 136 TYR A CA 1
ATOM 1103 C C . TYR A 1 136 ? -18.430 5.168 4.737 1.00 96.50 136 TYR A C 1
ATOM 1105 O O . TYR A 1 136 ? -19.284 4.480 5.295 1.00 96.50 136 TYR A O 1
ATOM 1113 N N . HIS A 1 137 ? -17.135 5.112 5.037 1.00 97.44 137 HIS A N 1
ATOM 1114 C CA . HIS A 1 137 ? -16.558 4.250 6.066 1.00 97.44 137 HIS A CA 1
ATOM 1115 C C . HIS A 1 137 ? -16.129 5.068 7.276 1.00 97.44 137 HIS A C 1
ATOM 1117 O O . HIS A 1 137 ? -15.465 6.099 7.143 1.00 97.44 137 HIS A O 1
ATOM 1123 N N . ASP A 1 138 ? -16.509 4.615 8.465 1.00 97.56 138 ASP A N 1
ATOM 1124 C CA . ASP A 1 138 ? -16.179 5.301 9.707 1.00 97.56 138 ASP A CA 1
ATOM 1125 C C . ASP A 1 138 ? -14.688 5.145 10.041 1.00 97.56 138 ASP A C 1
ATOM 1127 O O . ASP A 1 138 ? -14.126 4.049 10.056 1.00 97.56 138 ASP A O 1
ATOM 1131 N N . LEU A 1 139 ? -14.050 6.270 10.354 1.00 97.44 139 LEU A N 1
ATOM 1132 C CA . LEU A 1 139 ? -12.727 6.329 10.957 1.00 97.44 139 LEU A CA 1
ATOM 1133 C C . LEU A 1 139 ? -12.904 6.612 12.449 1.00 97.44 139 LEU A C 1
ATOM 1135 O O . LEU A 1 139 ? -13.380 7.684 12.831 1.00 97.44 139 LEU A O 1
ATOM 1139 N N . TYR A 1 140 ? -12.511 5.676 13.302 1.00 98.06 140 TYR A N 1
ATOM 1140 C CA . TYR A 1 140 ? -12.744 5.723 14.744 1.00 98.06 140 TYR A CA 1
ATOM 1141 C C . TYR A 1 140 ? -11.587 6.370 15.507 1.00 98.06 140 TYR A C 1
ATOM 1143 O O . TYR A 1 140 ? -10.438 6.394 15.060 1.00 98.06 140 TYR A O 1
ATOM 1151 N N . THR A 1 141 ? -11.862 6.903 16.698 1.00 96.06 141 THR A N 1
ATOM 1152 C CA . THR A 1 141 ? -10.806 7.463 17.561 1.00 96.06 141 THR A CA 1
ATOM 1153 C C . THR A 1 141 ? -9.911 6.390 18.181 1.00 96.06 141 THR A C 1
ATOM 1155 O O . THR A 1 141 ? -8.753 6.671 18.483 1.00 96.06 141 THR A O 1
ATOM 1158 N N . ALA A 1 142 ? -10.439 5.181 18.376 1.00 94.31 142 ALA A N 1
ATOM 1159 C CA . ALA A 1 142 ? -9.774 4.050 19.014 1.00 94.31 142 ALA A CA 1
ATOM 1160 C C . ALA A 1 142 ? -10.204 2.726 18.357 1.00 94.31 142 ALA A C 1
ATOM 1162 O O . ALA A 1 142 ? -11.153 2.694 17.575 1.00 94.31 142 ALA A O 1
ATOM 1163 N N . LYS A 1 143 ? -9.506 1.636 18.697 1.00 91.69 143 LYS A N 1
ATOM 1164 C CA . LYS A 1 143 ? -9.775 0.279 18.187 1.00 91.69 143 LYS A CA 1
ATOM 1165 C C . LYS A 1 143 ? -11.120 -0.303 18.630 1.00 91.69 143 LYS A C 1
ATOM 1167 O O . LYS A 1 143 ? -11.598 -1.240 18.011 1.00 91.69 143 LYS A O 1
ATOM 1172 N N . ASP A 1 144 ? -11.707 0.221 19.704 1.00 90.06 144 ASP A N 1
ATOM 1173 C CA . ASP A 1 144 ? -12.980 -0.258 20.257 1.00 90.06 144 ASP A CA 1
ATOM 1174 C C . ASP A 1 144 ? -14.195 0.082 19.383 1.00 90.06 144 ASP A C 1
ATOM 1176 O O . ASP A 1 144 ? -15.299 -0.376 19.666 1.00 90.06 144 ASP A O 1
ATOM 1180 N N . THR A 1 145 ? -14.003 0.880 18.325 1.00 91.75 145 THR A N 1
ATOM 1181 C CA . THR A 1 145 ? -15.038 1.311 17.374 1.00 91.75 145 THR A CA 1
ATOM 1182 C C . THR A 1 145 ? -16.229 2.042 18.012 1.00 91.75 145 THR A C 1
ATOM 1184 O O . THR A 1 145 ? -17.276 2.189 17.391 1.00 91.75 145 THR A O 1
ATOM 1187 N N . GLN A 1 146 ? -16.085 2.565 19.238 1.00 92.69 146 GLN A N 1
ATOM 1188 C CA . GLN A 1 146 ? -17.204 3.194 19.958 1.00 92.69 146 GLN A CA 1
ATOM 1189 C C . GLN A 1 146 ? -17.472 4.635 19.517 1.00 92.69 146 GLN A C 1
ATOM 1191 O O . GLN A 1 146 ? -18.606 5.109 19.560 1.00 92.69 146 GLN A O 1
ATOM 1196 N N . LYS A 1 147 ? -16.423 5.363 19.113 1.00 95.31 147 LYS A N 1
ATOM 1197 C CA . LYS A 1 147 ? -16.511 6.787 18.771 1.00 95.31 147 LYS A CA 1
ATOM 1198 C C . LYS A 1 147 ? -15.973 7.058 17.374 1.00 95.31 147 LYS A C 1
ATOM 1200 O O . LYS A 1 147 ? -14.769 6.965 17.123 1.00 95.31 147 LYS A O 1
ATOM 1205 N N . VAL A 1 148 ? -16.876 7.466 16.487 1.00 96.38 148 VAL A N 1
ATOM 1206 C CA . VAL A 1 148 ? -16.544 7.924 15.135 1.00 96.38 148 VAL A CA 1
ATOM 1207 C C . VAL A 1 148 ? -15.838 9.278 15.219 1.00 96.38 148 VAL A C 1
ATOM 1209 O O . VAL A 1 148 ? -16.320 10.212 15.861 1.00 96.38 148 VAL A O 1
ATOM 1212 N N . LYS A 1 149 ? -14.671 9.385 14.580 1.00 95.56 149 LYS A N 1
ATOM 1213 C CA . LYS A 1 149 ? -13.894 10.625 14.454 1.00 95.56 149 LYS A CA 1
ATOM 1214 C C . LYS A 1 149 ? -14.263 11.393 13.189 1.00 95.56 149 LYS A C 1
ATOM 1216 O O . LYS A 1 149 ? -14.394 12.610 13.228 1.00 95.56 149 LYS A O 1
ATOM 1221 N N . THR A 1 150 ? -14.372 10.687 12.068 1.00 96.50 150 THR A N 1
ATOM 1222 C CA . THR A 1 150 ? -14.786 11.213 10.759 1.00 96.50 150 THR A CA 1
ATOM 1223 C C . THR A 1 150 ? -15.234 10.050 9.883 1.00 96.50 150 THR A C 1
ATOM 1225 O O . THR A 1 150 ? -15.075 8.894 10.263 1.00 96.50 150 THR A O 1
ATOM 1228 N N . LYS A 1 151 ? -15.733 10.359 8.693 1.00 96.50 151 LYS A N 1
ATOM 1229 C CA . LYS A 1 151 ? -16.016 9.386 7.643 1.00 96.50 151 LYS A CA 1
ATOM 1230 C C . LYS A 1 151 ? -15.050 9.546 6.473 1.00 96.50 151 LYS A C 1
ATOM 1232 O O . LYS A 1 151 ? -14.556 10.654 6.249 1.00 96.50 151 LYS A O 1
ATOM 1237 N N . LEU A 1 152 ? -14.769 8.453 5.770 1.00 97.56 152 LEU A N 1
ATOM 1238 C CA . LEU A 1 152 ? -13.931 8.395 4.573 1.00 97.56 152 LEU A CA 1
ATOM 1239 C C . LEU A 1 152 ? -14.737 7.826 3.406 1.00 97.56 152 LEU A C 1
ATOM 1241 O O . LEU A 1 152 ? -15.457 6.846 3.572 1.00 97.56 152 LEU A O 1
ATOM 1245 N N . GLU A 1 153 ? -14.590 8.424 2.232 1.00 97.19 153 GLU A N 1
ATOM 1246 C CA . GLU A 1 153 ? -15.159 7.891 0.993 1.00 97.19 153 GLU A CA 1
ATOM 1247 C C . GLU A 1 153 ? -14.292 6.741 0.446 1.00 97.19 153 GLU A C 1
ATOM 1249 O O . GLU A 1 153 ? -13.067 6.732 0.654 1.00 97.19 153 GLU A O 1
ATOM 1254 N N . PRO A 1 154 ? -14.888 5.787 -0.289 1.00 97.88 154 PRO A N 1
ATOM 1255 C CA . PRO A 1 154 ? -14.150 4.882 -1.158 1.00 97.88 154 PRO A CA 1
ATOM 1256 C C . PRO A 1 154 ? -13.153 5.625 -2.062 1.00 97.88 154 PRO A C 1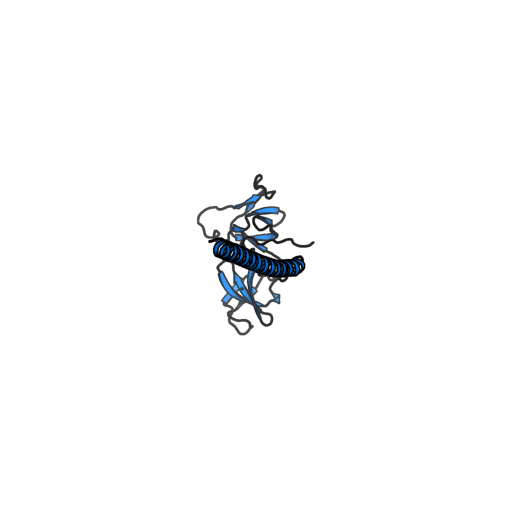
ATOM 1258 O O . PRO A 1 154 ? -13.435 6.698 -2.590 1.00 97.88 154 PRO A O 1
ATOM 1261 N N . GLY A 1 155 ? -11.963 5.062 -2.258 1.00 96.94 155 GLY A N 1
ATOM 1262 C CA . GLY A 1 155 ? -10.905 5.641 -3.092 1.00 96.94 155 GLY A CA 1
ATOM 1263 C C . GLY A 1 155 ? -9.971 6.619 -2.370 1.00 96.94 155 GLY A C 1
ATOM 1264 O O . GLY A 1 155 ? -8.935 7.006 -2.926 1.00 96.94 155 GLY A O 1
ATOM 1265 N N . VAL A 1 156 ? -10.270 7.004 -1.123 1.00 97.38 156 VAL A N 1
ATOM 1266 C CA . VAL A 1 156 ? -9.369 7.847 -0.325 1.00 97.38 156 VAL A CA 1
ATOM 1267 C C . VAL A 1 156 ? -8.048 7.116 -0.078 1.00 97.38 156 VAL A C 1
ATOM 1269 O O . VAL A 1 156 ? -8.020 6.000 0.437 1.00 97.38 156 VAL A O 1
ATOM 1272 N N 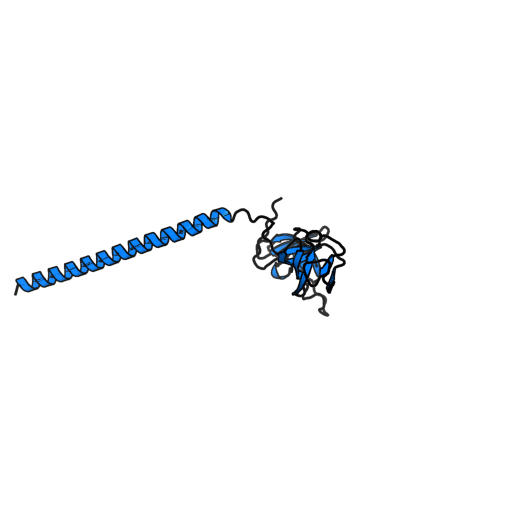. ILE A 1 157 ? -6.937 7.774 -0.426 1.00 97.88 157 ILE A N 1
ATOM 1273 C CA . ILE A 1 157 ? -5.585 7.281 -0.145 1.00 97.88 157 ILE A CA 1
ATOM 1274 C C . ILE A 1 157 ? -5.181 7.712 1.263 1.00 97.88 157 ILE A C 1
ATOM 1276 O O . ILE A 1 157 ? -5.200 8.903 1.583 1.00 97.88 157 ILE A O 1
ATOM 1280 N N . VAL A 1 158 ? -4.747 6.750 2.071 1.00 98.12 158 VAL A N 1
ATOM 1281 C CA . VAL A 1 158 ? -4.307 6.948 3.454 1.00 98.12 158 VAL A CA 1
ATOM 1282 C C . VAL A 1 158 ? -2.861 6.496 3.642 1.00 98.12 158 VAL A C 1
ATOM 1284 O O . VAL A 1 158 ? -2.368 5.619 2.931 1.00 98.12 158 VAL A O 1
ATOM 1287 N N . LYS A 1 159 ? -2.163 7.076 4.618 1.00 97.50 159 LYS A N 1
ATOM 1288 C CA . LYS A 1 159 ? -0.898 6.531 5.122 1.00 97.50 159 LYS A CA 1
ATOM 1289 C C . LYS A 1 159 ? -1.207 5.498 6.201 1.00 97.50 159 LYS A C 1
ATOM 1291 O O . LYS A 1 159 ? -1.983 5.785 7.108 1.00 97.50 159 LYS A O 1
ATOM 1296 N N . ILE A 1 160 ? -0.563 4.338 6.138 1.00 97.25 160 ILE A N 1
ATOM 1297 C CA . ILE A 1 160 ? -0.663 3.322 7.189 1.00 97.25 160 ILE A CA 1
ATOM 1298 C C . ILE A 1 160 ? 0.356 3.657 8.278 1.00 97.25 160 ILE A C 1
ATOM 1300 O O . ILE A 1 160 ? 1.544 3.809 7.991 1.00 97.25 160 ILE A O 1
ATOM 1304 N N . ILE A 1 161 ? -0.109 3.829 9.515 1.00 95.75 161 ILE A N 1
ATOM 1305 C CA . ILE A 1 161 ? 0.752 4.085 10.679 1.00 95.75 161 ILE A CA 1
ATOM 1306 C C . ILE A 1 161 ? 1.039 2.775 11.402 1.00 95.75 161 ILE A C 1
ATOM 1308 O O . ILE A 1 161 ? 2.182 2.498 11.757 1.00 95.75 161 ILE A O 1
ATOM 1312 N N . GLN A 1 162 ? -0.010 1.993 11.639 1.00 95.19 162 GLN A N 1
ATOM 1313 C CA . GLN A 1 162 ? 0.069 0.739 12.370 1.00 95.19 162 GLN A CA 1
ATOM 1314 C C . GLN A 1 162 ? -1.090 -0.163 11.954 1.00 95.19 162 GLN A C 1
ATOM 1316 O O . GLN A 1 162 ? -2.179 0.348 11.718 1.00 95.19 162 GLN A O 1
ATOM 1321 N N . CYS A 1 163 ? -0.886 -1.475 11.935 1.00 96.00 163 CYS A N 1
ATOM 1322 C CA . CYS A 1 163 ? -1.956 -2.469 11.857 1.00 96.00 163 CYS A CA 1
ATOM 1323 C C . CYS A 1 163 ? -1.709 -3.554 12.905 1.00 96.00 163 CYS A C 1
ATOM 1325 O O . CYS A 1 163 ? -0.558 -3.878 13.187 1.00 96.00 163 CYS A O 1
ATOM 1327 N N . ASP A 1 164 ? -2.774 -4.086 13.495 1.00 94.25 164 ASP A N 1
ATOM 1328 C CA . ASP A 1 164 ? -2.719 -5.180 14.477 1.00 94.25 164 ASP A CA 1
ATOM 1329 C C . ASP A 1 164 ? -3.331 -6.485 13.947 1.00 94.25 164 ASP A C 1
ATOM 1331 O O . ASP A 1 164 ? -3.795 -7.314 14.722 1.00 94.25 164 ASP A O 1
ATOM 1335 N N . GLY A 1 165 ? -3.403 -6.622 12.621 1.00 94.19 165 GLY A N 1
ATOM 1336 C CA . GLY A 1 165 ? -4.043 -7.748 11.948 1.00 94.19 165 GLY A CA 1
ATOM 1337 C C . GLY A 1 165 ? -5.574 -7.696 11.889 1.00 94.19 165 GLY A C 1
ATOM 1338 O O . GLY A 1 165 ? -6.175 -8.541 11.232 1.00 94.19 165 GLY A O 1
ATOM 1339 N N . ILE A 1 166 ? -6.221 -6.718 12.532 1.00 96.00 166 ILE A N 1
ATOM 1340 C CA . ILE A 1 166 ? -7.684 -6.550 12.485 1.00 96.00 166 ILE A CA 1
ATOM 1341 C C . ILE A 1 166 ? -8.046 -5.123 12.077 1.00 96.00 166 ILE A C 1
ATOM 1343 O O . ILE A 1 166 ? -8.877 -4.899 11.197 1.00 96.00 166 ILE A O 1
ATOM 1347 N N . ASN A 1 167 ? -7.416 -4.142 12.715 1.00 96.69 167 ASN A N 1
ATOM 1348 C CA . ASN A 1 167 ? -7.627 -2.726 12.484 1.00 96.69 167 ASN A CA 1
ATOM 1349 C C . ASN A 1 167 ? -6.302 -2.036 12.181 1.00 96.69 167 ASN A C 1
ATOM 1351 O O . ASN A 1 167 ? -5.256 -2.321 12.771 1.00 96.69 167 ASN A O 1
ATOM 1355 N N . CYS A 1 168 ? -6.372 -1.040 11.310 1.00 97.44 168 CYS A N 1
ATOM 1356 C CA . CYS A 1 168 ? -5.246 -0.187 10.994 1.00 97.44 168 CYS A CA 1
ATOM 1357 C C . CYS A 1 168 ? -5.482 1.224 11.520 1.00 97.44 168 CYS A C 1
ATOM 1359 O O . CYS A 1 168 ? -6.526 1.833 11.285 1.00 97.44 168 CYS A O 1
ATOM 1361 N N . ASN A 1 169 ? -4.480 1.760 12.209 1.00 97.50 169 ASN A N 1
ATOM 1362 C CA . ASN A 1 169 ? -4.364 3.183 12.451 1.00 97.50 169 ASN A CA 1
ATOM 1363 C C . ASN A 1 169 ? -3.805 3.837 11.190 1.00 97.50 169 ASN A C 1
ATOM 1365 O O . ASN A 1 169 ? -2.693 3.522 10.749 1.00 97.50 169 ASN A O 1
ATOM 1369 N N . VAL A 1 170 ? -4.577 4.744 10.613 1.00 97.88 170 VAL A N 1
ATOM 1370 C CA . VAL A 1 170 ? -4.266 5.398 9.346 1.00 97.88 170 VAL A CA 1
ATOM 1371 C C . VAL A 1 170 ? -4.338 6.910 9.493 1.00 97.88 170 VAL A C 1
ATOM 1373 O O . VAL A 1 170 ? -5.066 7.427 10.344 1.00 97.88 170 VAL A O 1
ATOM 1376 N N . SER A 1 171 ? -3.600 7.633 8.650 1.00 97.38 171 SER A N 1
ATOM 1377 C CA . SER A 1 171 ? -3.723 9.087 8.544 1.00 97.38 171 SER A CA 1
ATOM 1378 C C . SER A 1 171 ? -4.049 9.576 7.142 1.00 97.38 171 SER A C 1
ATOM 1380 O O . SER A 1 171 ? -3.587 9.041 6.132 1.00 97.38 171 SER A O 1
ATOM 1382 N N . VAL A 1 172 ? -4.840 10.646 7.103 1.00 95.75 172 VAL A N 1
ATOM 1383 C CA . VAL A 1 172 ? -5.242 11.375 5.903 1.00 95.75 172 VAL A CA 1
ATOM 1384 C C . VAL A 1 172 ? -5.328 12.863 6.234 1.00 95.75 172 VAL A C 1
ATOM 1386 O O . VAL A 1 172 ? -6.114 13.290 7.079 1.00 95.75 172 VAL A O 1
ATOM 1389 N N . GLY A 1 173 ? -4.476 13.665 5.592 1.00 92.06 173 GLY A N 1
ATOM 1390 C CA . GLY A 1 173 ? -4.310 15.074 5.952 1.00 92.06 173 GLY A CA 1
ATOM 1391 C C . GLY A 1 173 ? -3.875 15.236 7.412 1.00 92.06 173 GLY A C 1
ATOM 1392 O O . GLY A 1 173 ? -2.860 14.682 7.829 1.00 92.06 173 GLY A O 1
ATOM 1393 N N . ASP A 1 174 ? -4.659 15.986 8.177 1.00 92.88 174 ASP A N 1
ATOM 1394 C CA . ASP A 1 174 ? -4.505 16.246 9.612 1.00 92.88 174 ASP A CA 1
ATOM 1395 C C . ASP A 1 174 ? -5.265 15.245 10.505 1.00 92.88 174 ASP A C 1
ATOM 1397 O O . ASP A 1 174 ? -5.194 15.310 11.736 1.00 92.88 174 ASP A O 1
ATOM 1401 N N . ARG A 1 175 ? -5.997 14.299 9.905 1.00 94.38 175 ARG A N 1
ATOM 1402 C CA . ARG A 1 175 ? -6.816 13.320 10.622 1.00 94.38 175 ARG A CA 1
ATOM 1403 C C . ARG A 1 175 ? -6.090 11.985 10.729 1.00 94.38 175 ARG A C 1
ATOM 1405 O O . ARG A 1 175 ? -5.540 11.478 9.758 1.00 94.38 175 ARG A O 1
ATOM 1412 N N . THR A 1 176 ? -6.175 11.393 11.914 1.00 96.81 176 THR A N 1
ATOM 1413 C CA . THR A 1 176 ? -5.636 10.065 12.236 1.00 96.81 176 THR A CA 1
ATOM 1414 C C . THR A 1 176 ? -6.670 9.280 13.027 1.00 96.81 176 THR A C 1
ATOM 1416 O O . THR A 1 176 ? -7.268 9.851 13.947 1.00 96.81 176 THR A O 1
ATOM 1419 N N . GLY A 1 177 ? -6.871 8.006 12.712 1.00 97.44 177 GLY A N 1
ATOM 1420 C CA . GLY A 1 177 ? -7.807 7.144 13.429 1.00 97.44 177 GLY A CA 1
ATOM 1421 C C . GLY A 1 177 ? -7.740 5.691 12.976 1.00 97.44 177 GLY A C 1
ATOM 1422 O O . GLY A 1 177 ? -6.918 5.333 12.138 1.00 97.44 177 GLY A O 1
ATOM 1423 N N . TRP A 1 178 ? -8.606 4.866 13.552 1.00 98.12 178 TRP A N 1
ATOM 1424 C CA . TRP A 1 178 ? -8.649 3.424 13.338 1.00 98.12 178 TRP A CA 1
ATOM 1425 C C . TRP A 1 178 ? -9.766 3.044 12.373 1.00 98.12 178 TRP A C 1
ATOM 1427 O O . TRP A 1 178 ? -10.873 3.568 12.473 1.00 98.12 178 TRP A O 1
ATOM 1437 N N . ILE A 1 179 ? -9.480 2.131 11.455 1.00 98.12 179 ILE A N 1
ATOM 1438 C CA . ILE A 1 179 ? -10.440 1.566 10.504 1.00 98.12 179 ILE A CA 1
ATOM 1439 C C . ILE A 1 179 ? -10.151 0.070 10.334 1.00 98.12 179 ILE A C 1
ATOM 1441 O O . ILE A 1 179 ? -9.012 -0.364 10.531 1.00 98.12 179 ILE A O 1
ATOM 1445 N N . SER A 1 180 ? -11.172 -0.710 9.980 1.00 97.50 180 SER A N 1
ATOM 1446 C CA . SER A 1 180 ? -11.018 -2.141 9.699 1.00 97.50 180 SER A CA 1
ATOM 1447 C C . SER A 1 180 ? -9.991 -2.376 8.588 1.00 97.50 180 SER A C 1
ATOM 1449 O O . SER A 1 180 ? -10.010 -1.698 7.560 1.00 97.50 180 SER A O 1
ATOM 1451 N N . GLN A 1 181 ? -9.103 -3.350 8.791 1.00 96.88 181 GLN A N 1
ATOM 1452 C CA . GLN A 1 181 ? -8.086 -3.738 7.816 1.00 96.88 181 GLN A CA 1
ATOM 1453 C C . GLN A 1 181 ? -8.706 -4.287 6.524 1.00 96.88 181 GLN A C 1
ATOM 1455 O O . GLN A 1 181 ? -8.193 -4.012 5.443 1.00 96.88 181 GLN A O 1
ATOM 1460 N N . ASP A 1 182 ? -9.840 -4.989 6.617 1.00 97.00 182 ASP A N 1
ATOM 1461 C CA . ASP A 1 182 ? -10.544 -5.556 5.458 1.00 97.00 182 ASP A CA 1
ATOM 1462 C C . ASP A 1 182 ? -11.076 -4.480 4.491 1.00 97.00 182 ASP A C 1
ATOM 1464 O O . ASP A 1 182 ? -11.400 -4.786 3.347 1.00 97.00 182 ASP A O 1
ATOM 1468 N N . LEU A 1 183 ? -11.153 -3.216 4.921 1.00 97.56 183 LEU A N 1
ATOM 1469 C CA . LEU A 1 183 ? -11.548 -2.089 4.074 1.00 97.56 183 LEU A CA 1
ATOM 1470 C C . LEU A 1 183 ? -10.376 -1.469 3.309 1.00 97.56 183 LEU A C 1
ATOM 1472 O O . LEU A 1 183 ? -10.574 -0.472 2.623 1.00 97.56 183 LEU A O 1
ATOM 1476 N N . ILE A 1 184 ? -9.154 -1.986 3.429 1.00 98.25 184 ILE A N 1
ATOM 1477 C CA . ILE A 1 184 ? -7.963 -1.324 2.893 1.00 98.25 184 ILE A CA 1
ATOM 1478 C C . ILE A 1 184 ? -7.278 -2.210 1.856 1.00 98.25 184 ILE A C 1
ATOM 1480 O O . ILE A 1 184 ? -6.769 -3.280 2.172 1.00 98.25 184 ILE A O 1
ATOM 1484 N N . TYR A 1 185 ? -7.139 -1.705 0.631 1.00 98.19 185 TYR A N 1
ATOM 1485 C CA . TYR A 1 185 ? -6.121 -2.217 -0.287 1.00 98.19 185 TYR A CA 1
ATOM 1486 C C . TYR A 1 185 ? -4.771 -1.566 0.032 1.00 98.19 185 TYR A C 1
ATOM 1488 O O . TYR A 1 185 ? -4.701 -0.341 0.109 1.00 98.19 185 TYR A O 1
ATOM 1496 N N . GLY A 1 186 ? -3.698 -2.343 0.192 1.00 96.88 186 GLY A N 1
ATOM 1497 C CA . GLY A 1 186 ? -2.380 -1.851 0.641 1.00 96.88 186 GLY A CA 1
ATOM 1498 C C . GLY A 1 186 ? -1.858 -2.524 1.917 1.00 96.88 186 GLY A C 1
ATOM 1499 O O . GLY A 1 186 ? -0.737 -2.251 2.363 1.00 96.88 186 GLY A O 1
ATOM 1500 N N . VAL A 1 187 ? -2.675 -3.404 2.495 1.00 96.50 187 VAL A N 1
ATOM 1501 C CA . VAL A 1 187 ? -2.360 -4.269 3.632 1.00 96.50 187 VAL A CA 1
ATOM 1502 C C . VAL A 1 187 ? -3.015 -5.631 3.407 1.00 96.50 187 VAL A C 1
ATOM 1504 O O . VAL A 1 187 ? -4.116 -5.699 2.860 1.00 96.50 187 VAL A O 1
ATOM 1507 N N . TYR A 1 188 ? -2.352 -6.717 3.790 1.00 94.88 188 TYR A N 1
ATOM 1508 C CA . TYR A 1 188 ? -2.984 -8.036 3.794 1.00 94.88 188 TYR A CA 1
ATOM 1509 C C . TYR A 1 188 ? -3.847 -8.216 5.041 1.00 94.88 188 TYR A C 1
ATOM 1511 O O . TYR A 1 188 ? -3.629 -7.582 6.072 1.00 94.88 188 TYR A O 1
ATOM 1519 N N . ARG A 1 189 ? -4.809 -9.136 4.967 1.00 91.75 189 ARG A N 1
ATOM 1520 C CA . ARG A 1 189 ? -5.536 -9.595 6.152 1.00 91.75 189 ARG A CA 1
ATOM 1521 C C . ARG A 1 189 ? -4.563 -10.214 7.156 1.00 91.75 189 ARG A C 1
ATOM 1523 O O . ARG A 1 189 ? -3.686 -10.980 6.759 1.00 91.75 189 ARG A O 1
ATOM 1530 N N . ASN A 1 190 ? -4.767 -9.927 8.438 1.00 93.69 190 ASN A N 1
ATOM 1531 C CA . ASN A 1 190 ? -3.908 -10.354 9.542 1.00 93.69 190 ASN A CA 1
ATOM 1532 C C . ASN A 1 190 ? -2.481 -9.785 9.465 1.00 93.69 190 ASN A C 1
ATOM 1534 O O . ASN A 1 190 ? -1.610 -10.228 10.207 1.00 93.69 190 ASN A O 1
ATOM 1538 N N . GLU A 1 191 ? -2.217 -8.813 8.583 1.00 93.56 191 GLU A N 1
ATOM 1539 C CA . GLU A 1 191 ? -0.907 -8.175 8.530 1.00 93.56 191 GLU A CA 1
ATOM 1540 C C . GLU A 1 191 ? -0.734 -7.268 9.748 1.00 93.56 191 GLU A C 1
ATOM 1542 O O . GLU A 1 191 ? -1.491 -6.313 9.960 1.00 93.56 191 GLU A O 1
ATOM 1547 N N . GLU A 1 192 ? 0.291 -7.553 10.539 1.00 93.62 192 GLU A N 1
ATOM 1548 C CA . GLU A 1 192 ? 0.715 -6.698 11.633 1.00 93.62 192 GLU A CA 1
ATOM 1549 C C . GLU A 1 192 ? 1.809 -5.751 11.146 1.00 93.62 192 GLU A C 1
ATOM 1551 O O . GLU A 1 192 ? 2.811 -6.161 10.564 1.00 93.62 192 GLU A O 1
ATOM 1556 N N . ILE A 1 193 ? 1.612 -4.455 11.378 1.00 91.44 193 ILE A N 1
ATOM 1557 C CA . ILE A 1 193 ? 2.563 -3.414 10.998 1.00 91.44 193 ILE A CA 1
ATOM 1558 C C . ILE A 1 193 ? 2.810 -2.574 12.233 1.00 91.44 193 ILE A C 1
ATOM 1560 O O . ILE A 1 193 ? 1.939 -1.818 12.659 1.00 91.44 193 ILE A O 1
ATOM 1564 N N . TYR A 1 194 ? 4.022 -2.647 12.765 1.00 84.19 194 TYR A N 1
ATOM 1565 C CA . TYR A 1 194 ? 4.498 -1.766 13.821 1.00 84.19 194 TYR A CA 1
ATOM 1566 C C . TYR A 1 194 ? 5.653 -0.956 13.244 1.00 84.19 194 TYR A C 1
ATOM 1568 O O . TYR A 1 194 ? 6.791 -1.417 13.218 1.00 84.19 194 TYR A O 1
ATOM 1576 N N . LEU A 1 195 ? 5.367 0.235 12.705 1.00 66.50 195 LEU A N 1
ATOM 1577 C CA . LEU A 1 195 ? 6.434 1.100 12.209 1.00 66.50 195 LEU A CA 1
ATOM 1578 C C . LEU A 1 195 ? 7.327 1.497 13.394 1.00 66.50 195 LEU A C 1
ATOM 1580 O O . LEU A 1 195 ? 6.910 2.262 14.266 1.00 66.50 195 LEU A O 1
ATOM 1584 N N . THR A 1 196 ? 8.549 0.962 13.436 1.00 56.12 196 THR A N 1
ATOM 1585 C CA . THR A 1 196 ? 9.598 1.421 14.352 1.00 56.12 196 THR A CA 1
ATOM 1586 C C . THR A 1 196 ? 9.858 2.899 14.085 1.00 56.12 196 THR A C 1
ATOM 1588 O O . THR A 1 196 ? 10.131 3.279 12.943 1.00 56.12 196 THR A O 1
ATOM 1591 N N . LYS A 1 197 ? 9.704 3.720 15.128 1.00 45.03 197 LYS A N 1
ATOM 1592 C CA . LYS A 1 197 ? 10.078 5.138 15.110 1.00 45.03 197 LYS A CA 1
ATOM 1593 C C . LYS A 1 197 ? 11.563 5.320 14.837 1.00 45.03 197 LYS A C 1
ATOM 1595 O O . LYS A 1 197 ? 12.348 4.489 15.343 1.00 45.03 197 LYS A O 1
#

pLDDT: mean 88.1, std 14.94, range [40.91, 98.62]

Secondary structure (DSSP, 8-state):
-HHHHHHHHHHHHHHHHHHHHHHHHHHHHHHHHHHHHHHHHHHHHTTTT---TTS-SEEEE-SSSEEEESSSSTTSPEEEEE--SS-EEEEEEEETTEEEEE-TT--EEEEEGGGEE---EEEE-GGGTT-SS---EEEESSTT--SEEEEE-TT-EEEEEEEESSEEEEEETTEEEEEEGGGEETS-TT-EEE---

Mean predicted aligned error: 12.19 Å

Radius of gyration: 29.78 Å; Cα contacts (8 Å, |Δi|>4): 344; chains: 1; bounding box: 42×97×65 Å

Nearest PDB structures (foldseek):
  3npf-assembly1_B  TM=4.662E-01  e=1.993E-06  Bacteroides ovatus ATCC 8483
  4r0k-assembly1_A  TM=4.693E-01  e=3.062E-06  Bacteroides thetaiotaomicron VPI-5482
  3pvq-assembly1_B  TM=4.619E-01  e=7.226E-06  Bacteroides thetaiotaomicron VPI-5482
  2krs-assembly1_A  TM=8.767E-01  e=7.342E-03  Clostridium perfringens
  6biq-assembly5_D  TM=4.405E-01  e=1.249E-03  Trichomonas vaginalis